Protein AF-A0A3P8BLX8-F1 (afdb_monomer_lite)

pLDDT: mean 75.45, std 18.05, range [30.5, 97.5]

Sequence (260 aa):
MMAYSILNTSGHPLKQLLKLSSNTNLSGNTRKLETQHSKRDCRHNFYSIRLVKYWNSLPAELVQATSQESFKRQLDFEDDTGIQLLRCSVIEGDLFVVFTRIPRDASLPLLREITGSLLVYDVEGPDDLSNLLPNLTLIRGQTLVFGYAVVIKSTSLKNIGLFSLRVIQQGGIRIDNNPQLCYVRTIDWNVILQDQSAGVSSVKIVKNGLMCPNTCSSDCSVASQSTGRLSAVGIWSPSLRDISPTDGHCWSVNKCQSSK

Radius of gyration: 22.24 Å; chains: 1; bounding box: 52×44×71 Å

InterPro domains:
  IPR000494 Receptor L-domain [PF01030] (88-192)
  IPR036941 Receptor L-domain superfamily [G3DSA:3.80.20.20] (76-258)

Secondary structure (DSSP, 8-state):
-HHHHHHHSTT-TTGGGSPBPS---SSS-S-PBP----SS-TTTSHHHHHHHHHHHHS-HHHHT-SSHHHHHHHHHHH-THHHHHHH-SEESS-EEEEEEEPPTT---TT--EESS-EEEEEEES-SBGGGT-TT--EE--SS-BTTEEEEEEEE--SB---TT--EE-SSEEEEEEETT--STTTS-STTTB---STT----EEEEE-SS------GGGG-S---------------------TTS--EEETTEEPPP-

Organism: NCBI:txid48269

Structure (mmCIF, N/CA/C/O backbone):
data_AF-A0A3P8BLX8-F1
#
_entry.id   AF-A0A3P8BLX8-F1
#
loop_
_atom_site.group_PDB
_atom_site.id
_atom_site.type_symbol
_atom_site.label_atom_id
_atom_site.label_alt_id
_atom_site.label_comp_id
_atom_site.label_asym_id
_atom_site.label_entity_id
_atom_site.label_seq_id
_atom_site.pdbx_PDB_ins_code
_atom_site.Cartn_x
_atom_site.Cartn_y
_atom_site.Cartn_z
_atom_site.occupancy
_atom_site.B_iso_or_equiv
_atom_site.auth_seq_id
_atom_site.auth_comp_id
_atom_site.auth_asym_id
_atom_site.auth_atom_id
_atom_site.pdbx_PDB_model_num
ATOM 1 N N . MET A 1 1 ? -5.411 6.627 17.444 1.00 60.69 1 MET A N 1
ATOM 2 C CA . MET A 1 1 ? -4.387 7.680 17.226 1.00 60.69 1 MET A CA 1
ATOM 3 C C . MET A 1 1 ? -4.951 9.004 16.708 1.00 60.69 1 MET A C 1
ATOM 5 O O . MET A 1 1 ? -4.818 9.998 17.409 1.00 60.69 1 MET A O 1
ATOM 9 N N . MET A 1 2 ? -5.610 9.046 15.540 1.00 68.75 2 MET A N 1
ATOM 10 C CA . MET A 1 2 ? -6.078 10.305 14.920 1.00 68.75 2 MET A CA 1
ATOM 11 C C . MET A 1 2 ? -6.990 11.154 15.831 1.00 68.75 2 MET A C 1
ATOM 13 O O . MET A 1 2 ? -6.748 12.344 16.000 1.00 68.75 2 MET A O 1
ATOM 17 N N . ALA A 1 3 ? -7.990 10.548 16.480 1.00 70.44 3 ALA A N 1
ATOM 18 C CA . ALA A 1 3 ? -8.899 11.274 17.373 1.00 70.44 3 ALA A CA 1
ATOM 19 C C . ALA A 1 3 ? -8.195 11.880 18.603 1.00 70.44 3 ALA A C 1
ATOM 21 O O . ALA A 1 3 ? -8.482 13.016 18.970 1.00 70.44 3 ALA A O 1
ATOM 22 N N . TYR A 1 4 ? -7.228 11.168 19.194 1.00 73.38 4 TYR A N 1
ATOM 23 C CA . TYR A 1 4 ? -6.456 11.661 20.340 1.00 73.38 4 TYR A CA 1
ATOM 24 C C . TYR A 1 4 ? -5.653 12.916 19.975 1.00 73.38 4 TYR A C 1
ATOM 26 O O . TYR A 1 4 ? -5.722 13.917 20.684 1.00 73.38 4 TYR A O 1
ATOM 34 N N . SER A 1 5 ? -4.942 12.884 18.842 1.00 73.50 5 SER A N 1
ATOM 35 C CA . SER A 1 5 ? -4.159 14.028 18.354 1.00 73.50 5 SER A CA 1
ATOM 36 C C . SER A 1 5 ? -5.054 15.243 18.075 1.00 73.50 5 SER A C 1
ATOM 38 O O . SER A 1 5 ? -4.809 16.329 18.595 1.00 73.50 5 SER A O 1
ATOM 40 N N . ILE A 1 6 ? -6.177 15.045 17.373 1.00 74.06 6 ILE A N 1
ATOM 41 C CA . ILE A 1 6 ? -7.140 16.117 17.075 1.00 74.06 6 ILE A CA 1
ATOM 42 C C . ILE A 1 6 ? -7.695 16.770 18.354 1.00 74.06 6 ILE A C 1
ATOM 44 O O . ILE A 1 6 ? -7.866 17.990 18.411 1.00 74.06 6 ILE A O 1
ATOM 48 N N . LEU A 1 7 ? -8.006 15.970 19.378 1.00 77.69 7 LEU A N 1
ATOM 49 C CA . LEU A 1 7 ? -8.618 16.462 20.613 1.00 77.69 7 LEU A CA 1
ATOM 50 C C . LEU A 1 7 ? -7.618 17.162 21.542 1.00 77.69 7 LEU A C 1
ATOM 52 O O . LEU A 1 7 ? -7.999 18.124 22.218 1.00 77.69 7 LEU A O 1
ATOM 56 N N . ASN A 1 8 ? -6.370 16.692 21.581 1.00 75.19 8 ASN A N 1
ATOM 57 C CA . ASN A 1 8 ? -5.364 17.135 22.549 1.00 75.19 8 ASN A CA 1
ATOM 58 C C . ASN A 1 8 ? -4.396 18.198 22.015 1.00 75.19 8 ASN A C 1
ATOM 60 O O . ASN A 1 8 ? -3.758 18.877 22.813 1.00 75.19 8 ASN A O 1
ATOM 64 N N . THR A 1 9 ? -4.331 18.421 20.702 1.00 75.75 9 THR A N 1
ATOM 65 C CA . THR A 1 9 ? -3.582 19.544 20.125 1.00 75.75 9 THR A CA 1
ATOM 66 C C . THR A 1 9 ? -4.442 20.818 20.110 1.00 75.75 9 THR A C 1
ATOM 68 O O . THR A 1 9 ? -5.574 20.840 19.609 1.00 75.75 9 THR A O 1
ATOM 71 N N . SER A 1 10 ? -3.932 21.911 20.684 1.00 73.38 10 SER A N 1
ATOM 72 C CA . SER A 1 10 ? -4.567 23.233 20.612 1.00 73.38 10 SER A CA 1
ATOM 73 C C . SER A 1 10 ? -4.530 23.761 19.172 1.00 73.38 10 SER A C 1
ATOM 75 O O . SER A 1 10 ? -3.515 23.671 18.492 1.00 73.38 10 SER A O 1
ATOM 77 N N . GLY A 1 11 ? -5.660 24.273 18.670 1.00 70.44 11 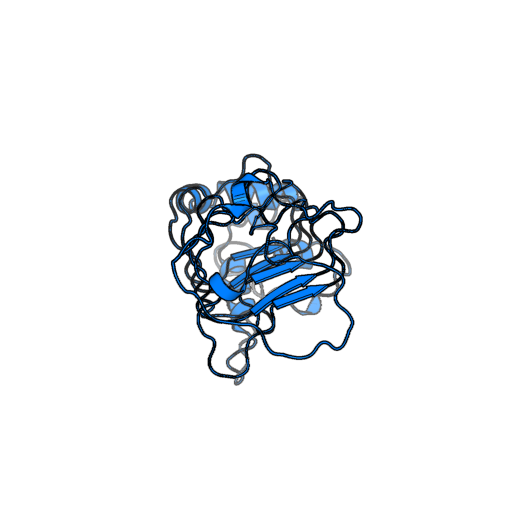GLY A N 1
ATOM 78 C CA . GLY A 1 11 ? -5.744 24.817 17.305 1.00 70.44 11 GLY A CA 1
ATOM 79 C C . GLY A 1 11 ? -5.704 23.786 16.168 1.00 70.44 11 GLY A C 1
ATOM 80 O O . GLY A 1 11 ? -5.522 24.172 15.018 1.00 70.44 11 GLY A O 1
ATOM 81 N N . HIS A 1 12 ? -5.882 22.489 16.450 1.00 73.19 12 HIS A N 1
ATOM 82 C CA . HIS A 1 12 ? -5.858 21.459 15.409 1.00 73.19 12 HIS A CA 1
ATOM 83 C C . HIS A 1 12 ? -6.938 21.721 14.329 1.00 73.19 12 HIS A C 1
ATOM 85 O O . HIS A 1 12 ? -8.116 21.863 14.676 1.00 73.19 12 HIS A O 1
ATOM 91 N N . PRO A 1 13 ? -6.601 21.721 13.022 1.00 66.50 13 PRO A N 1
ATOM 92 C CA . PRO A 1 13 ? -7.506 22.156 11.943 1.00 66.50 13 PRO A CA 1
ATOM 93 C C . PRO A 1 13 ? -8.780 21.307 11.820 1.00 66.50 13 PRO A C 1
ATOM 95 O O . PRO A 1 13 ? -9.818 21.774 11.361 1.00 66.50 13 PRO A O 1
ATOM 98 N N . LEU A 1 14 ? -8.717 20.051 12.265 1.00 63.22 14 LEU A N 1
ATOM 99 C CA . LEU A 1 14 ? -9.843 19.111 12.249 1.00 63.22 14 LEU A CA 1
ATOM 100 C C . LEU A 1 14 ? -10.618 19.044 13.575 1.00 63.22 14 LEU A C 1
ATOM 102 O O . LEU A 1 14 ? -11.525 18.225 13.700 1.00 63.22 14 LEU A O 1
ATOM 106 N N . LYS A 1 15 ? -10.296 19.882 14.572 1.00 70.12 15 LYS A N 1
ATOM 107 C CA . LYS A 1 15 ? -10.929 19.827 15.903 1.00 70.12 15 LYS A CA 1
ATOM 108 C C . LYS A 1 15 ? -12.438 20.050 15.848 1.00 70.12 15 LYS A C 1
ATOM 110 O O . LYS A 1 15 ? -13.178 19.395 16.568 1.00 70.12 15 LYS A O 1
ATOM 115 N N . GLN A 1 16 ? -12.895 20.892 14.923 1.00 68.44 16 GLN A N 1
ATOM 116 C CA . GLN A 1 16 ? -14.318 21.136 14.674 1.00 68.44 16 GLN A CA 1
ATOM 117 C C . GLN A 1 16 ? -15.104 19.893 14.217 1.00 68.44 16 GLN A C 1
ATOM 119 O O . GLN A 1 16 ? -16.324 19.869 14.340 1.00 68.44 16 GLN A O 1
ATOM 124 N N . LEU A 1 17 ? -14.424 18.861 13.701 1.00 62.97 17 LEU A N 1
ATOM 125 C CA . LEU A 1 17 ? -15.061 17.618 13.251 1.00 62.97 17 LEU A CA 1
ATOM 126 C C . LEU A 1 17 ? -15.317 16.634 14.399 1.00 62.97 17 LEU A C 1
ATOM 128 O O . LEU A 1 17 ? -16.118 15.715 14.244 1.00 62.97 17 LEU A O 1
ATOM 132 N N . LEU A 1 18 ? -14.649 16.811 15.543 1.00 72.50 18 LEU A N 1
ATOM 133 C CA . LEU A 1 18 ? -14.796 15.966 16.724 1.00 72.50 18 LEU A CA 1
ATOM 134 C C . LEU A 1 18 ? -15.374 16.796 17.867 1.00 72.50 18 LEU A C 1
ATOM 136 O O . LEU A 1 18 ? -14.659 17.504 18.574 1.00 72.50 18 LEU A O 1
ATOM 140 N N . LYS A 1 19 ? -16.690 16.696 18.058 1.00 76.81 19 LYS A N 1
ATOM 141 C CA . LYS A 1 19 ? -17.382 17.372 19.154 1.00 76.81 19 LYS A CA 1
ATOM 142 C C . LYS A 1 19 ? -17.453 16.452 20.368 1.00 76.81 19 LYS A C 1
ATOM 144 O O . LYS A 1 19 ? -17.930 15.325 20.258 1.00 76.81 19 LYS A O 1
ATOM 149 N N . LEU A 1 20 ? -16.964 16.921 21.514 1.00 78.81 20 LEU A N 1
ATOM 150 C CA . LEU A 1 20 ? -17.131 16.212 22.783 1.00 78.81 20 LEU A CA 1
ATOM 151 C C . LEU A 1 20 ? -18.593 16.313 23.231 1.00 78.81 20 LEU A C 1
ATOM 153 O O . LEU A 1 20 ? -19.194 17.383 23.165 1.00 78.81 20 LEU A O 1
ATOM 157 N N . SER A 1 21 ? -19.143 15.189 23.675 1.00 76.50 21 SER A N 1
ATOM 158 C CA . SER A 1 21 ? -20.477 15.095 24.259 1.00 76.50 21 SER A CA 1
ATOM 159 C C . SER A 1 21 ? -20.514 15.835 25.587 1.00 76.50 21 SER A C 1
ATOM 161 O O . SER A 1 21 ? -19.639 15.651 26.433 1.00 76.50 21 SER A O 1
ATOM 163 N N . SER A 1 22 ? -21.562 16.632 25.790 1.00 74.00 22 SER A N 1
ATOM 164 C CA . SER A 1 22 ? -21.875 17.237 27.088 1.00 74.00 22 SER A CA 1
ATOM 165 C C . SER A 1 22 ? -22.396 16.217 28.104 1.00 74.00 22 SER A C 1
ATOM 167 O O . SER A 1 22 ? -22.359 16.475 29.303 1.00 74.00 22 SER A O 1
ATOM 169 N N . ASN A 1 23 ? -22.865 15.053 27.641 1.00 68.31 23 ASN A N 1
ATOM 170 C CA . ASN A 1 23 ? -23.288 13.952 28.496 1.00 68.31 23 ASN A CA 1
ATOM 171 C C . ASN A 1 23 ? -22.125 12.975 28.718 1.00 68.31 23 ASN A C 1
ATOM 173 O O . ASN A 1 23 ? -21.722 12.261 27.794 1.00 68.31 23 ASN A O 1
ATOM 177 N N . THR A 1 24 ? -21.610 12.953 29.947 1.00 66.06 24 THR A N 1
ATOM 178 C CA . THR A 1 24 ? -20.532 12.073 30.421 1.00 66.06 24 THR A CA 1
ATOM 179 C C . THR A 1 24 ? -21.036 10.951 31.340 1.00 66.06 24 THR A C 1
ATOM 181 O O . THR A 1 24 ? -20.237 10.137 31.788 1.00 66.06 24 THR A O 1
ATOM 184 N N . ASN A 1 25 ? -22.352 10.859 31.584 1.00 62.34 25 ASN A N 1
ATOM 185 C CA . ASN A 1 25 ? -22.978 9.937 32.549 1.00 62.34 25 ASN A CA 1
ATOM 186 C C . ASN A 1 25 ? -23.186 8.505 32.012 1.00 62.34 25 ASN A C 1
ATOM 188 O O . ASN A 1 25 ? -24.055 7.777 32.486 1.00 62.34 25 ASN A O 1
ATOM 192 N N . LEU A 1 26 ? -22.419 8.091 31.003 1.00 58.12 26 LEU A N 1
ATOM 193 C CA . LEU A 1 26 ? -22.465 6.739 30.441 1.00 58.12 26 LEU A CA 1
ATOM 194 C C . LEU A 1 26 ? -21.226 5.961 30.891 1.00 58.12 26 LEU A C 1
ATOM 196 O O . LEU A 1 26 ? -20.132 6.519 30.940 1.00 58.12 26 LEU A O 1
ATOM 200 N N . SER A 1 27 ? -21.386 4.668 31.176 1.00 63.44 27 SER A N 1
ATOM 201 C CA . SER A 1 27 ? -20.288 3.781 31.580 1.00 63.44 27 SER A CA 1
ATOM 202 C C . SER A 1 27 ? -19.105 3.816 30.591 1.00 63.44 27 SER A C 1
ATOM 204 O O . SER A 1 27 ? -19.292 3.846 29.369 1.00 63.44 27 SER A O 1
ATOM 206 N N . GLY A 1 28 ? -17.874 3.794 31.113 1.00 66.25 28 GLY A N 1
ATOM 207 C CA . GLY A 1 28 ? -16.620 3.843 30.342 1.00 66.25 28 GLY A CA 1
ATOM 208 C C . GLY A 1 28 ? -15.917 5.207 30.411 1.00 66.25 28 GLY A C 1
ATOM 209 O O . GLY A 1 28 ? -16.064 5.932 31.389 1.00 66.25 28 GLY A O 1
ATOM 210 N N . ASN A 1 29 ? -15.136 5.575 29.383 1.00 72.44 29 ASN A N 1
ATOM 211 C CA . ASN A 1 29 ? -14.353 6.823 29.409 1.00 72.44 29 ASN A CA 1
ATOM 212 C C . ASN A 1 29 ? -15.199 8.113 29.481 1.00 72.44 29 ASN A C 1
ATOM 214 O O . ASN A 1 29 ? -16.280 8.194 28.901 1.00 72.44 29 ASN A O 1
ATOM 218 N N . THR A 1 30 ? -14.662 9.147 30.137 1.00 75.25 30 THR A N 1
ATOM 219 C CA . THR A 1 30 ? -15.344 10.427 30.416 1.00 75.25 30 THR A CA 1
ATOM 220 C C . THR A 1 30 ? -15.280 11.448 29.275 1.00 75.25 30 THR A C 1
ATOM 222 O O . THR A 1 30 ? -15.959 12.470 29.330 1.00 75.25 30 THR A O 1
ATOM 225 N N . ARG A 1 31 ? -14.494 11.200 28.218 1.00 79.06 31 ARG A N 1
ATOM 226 C CA . ARG A 1 31 ? -14.327 12.117 27.072 1.00 79.06 31 ARG A CA 1
ATOM 227 C C . ARG A 1 31 ? -15.064 11.599 25.844 1.00 79.06 31 ARG A C 1
ATOM 229 O O . ARG A 1 31 ? -14.458 11.374 24.800 1.00 79.06 31 ARG A O 1
ATOM 236 N N . LYS A 1 32 ? -16.374 11.403 25.968 1.00 81.88 32 LYS A N 1
ATOM 237 C CA . LYS A 1 32 ? -17.197 10.864 24.881 1.00 81.88 32 LYS A CA 1
ATOM 238 C C . LYS A 1 32 ? -17.283 11.841 23.708 1.00 81.88 32 LYS A C 1
ATOM 240 O O . LYS A 1 32 ? -17.387 13.048 23.907 1.00 81.88 32 LYS A O 1
ATOM 245 N N . LEU A 1 33 ? -17.289 11.321 22.486 1.00 80.69 33 LEU A N 1
ATOM 246 C CA . LEU A 1 33 ? -17.583 12.079 21.271 1.00 80.69 33 LEU A CA 1
ATOM 247 C C . LEU A 1 33 ? -19.081 12.007 20.944 1.00 80.69 33 LEU A C 1
ATOM 249 O O . LEU A 1 33 ? -19.696 10.947 21.083 1.00 80.69 33 LEU A O 1
ATOM 253 N N . GLU A 1 34 ? -19.661 13.124 20.498 1.00 74.75 34 GLU A N 1
ATOM 254 C CA . GLU A 1 34 ? -21.041 13.182 20.014 1.00 74.75 34 GLU A CA 1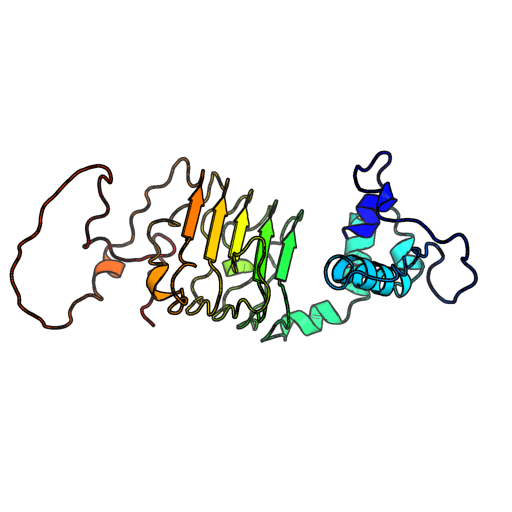
ATOM 255 C C . GLU A 1 34 ? -21.190 12.364 18.728 1.00 74.75 34 GLU A C 1
ATOM 257 O O . GLU A 1 34 ? -20.479 12.564 17.740 1.00 74.75 34 GLU A O 1
ATOM 262 N N . THR A 1 35 ? -22.176 11.470 18.703 1.00 64.75 35 THR A N 1
ATOM 263 C CA . THR A 1 35 ? -22.606 10.826 17.465 1.00 64.75 35 THR A CA 1
ATOM 264 C C . THR A 1 35 ? -23.512 11.785 16.702 1.00 64.75 35 THR A C 1
ATOM 266 O O . THR A 1 35 ? -24.684 11.938 17.046 1.00 64.75 35 THR A O 1
ATOM 269 N N . GLN A 1 36 ? -23.008 12.417 15.642 1.00 58.34 36 GLN A N 1
ATOM 270 C CA . GLN A 1 36 ? -23.873 13.179 14.743 1.00 58.34 36 GLN A CA 1
ATOM 271 C C . GLN A 1 36 ? -24.747 12.212 13.935 1.00 58.34 36 GLN A C 1
ATOM 273 O O . GLN A 1 36 ? -24.301 11.580 12.977 1.00 58.34 36 GLN A O 1
ATOM 278 N N . HIS A 1 37 ? -26.005 12.048 14.338 1.00 53.94 37 HIS A N 1
ATOM 279 C CA . HIS A 1 37 ? -27.000 11.345 13.534 1.00 53.94 37 HIS A CA 1
ATOM 280 C C . HIS A 1 37 ? -27.503 12.290 12.444 1.00 53.94 37 HIS A C 1
ATOM 282 O O . HIS A 1 37 ? -28.478 13.012 12.635 1.00 53.94 37 HIS A O 1
ATOM 288 N N . SER A 1 38 ? -26.830 12.307 11.292 1.00 41.66 38 SER A N 1
ATOM 289 C CA . SER A 1 38 ? -27.388 12.991 10.126 1.00 41.66 38 SER A CA 1
ATOM 290 C C . SER A 1 38 ? -28.553 12.175 9.562 1.00 41.66 38 SER A C 1
ATOM 292 O O . SER A 1 38 ? -28.383 11.037 9.112 1.00 41.66 38 SER A O 1
ATOM 294 N N . LYS A 1 39 ? -29.753 12.766 9.579 1.00 50.69 39 LYS A N 1
ATOM 295 C CA . LYS A 1 39 ? -30.882 12.315 8.764 1.00 50.69 39 LYS A CA 1
ATOM 296 C C . LYS A 1 39 ? -30.554 12.654 7.305 1.00 50.69 39 LYS A C 1
ATOM 298 O O . LYS A 1 39 ? -30.703 13.801 6.908 1.00 50.69 39 LYS A O 1
ATOM 303 N N . ARG A 1 40 ? -30.190 11.620 6.533 1.00 52.03 40 ARG A N 1
ATOM 304 C CA . ARG A 1 40 ? -29.892 11.620 5.083 1.00 52.03 40 ARG A CA 1
ATOM 305 C C . ARG A 1 40 ? -28.512 12.184 4.706 1.00 52.03 40 ARG A C 1
ATOM 307 O O . ARG A 1 40 ? -28.401 13.348 4.366 1.00 52.03 40 ARG A O 1
ATOM 314 N N . ASP A 1 41 ? -27.489 11.326 4.712 1.00 41.81 41 ASP A N 1
ATOM 315 C CA . ASP A 1 41 ? -26.693 11.023 3.505 1.00 41.81 41 ASP A CA 1
ATOM 316 C C . ASP A 1 41 ? -25.768 9.815 3.772 1.00 41.81 41 ASP A C 1
ATOM 318 O O . ASP A 1 41 ? -24.846 9.845 4.598 1.00 41.81 41 ASP A O 1
ATOM 322 N N . CYS A 1 42 ? -26.068 8.700 3.110 1.00 48.62 42 CYS A N 1
ATOM 323 C CA . CYS A 1 42 ? -25.373 7.429 3.248 1.00 48.62 42 CYS A CA 1
ATOM 324 C C . CYS A 1 42 ? -24.161 7.415 2.315 1.00 48.62 42 CYS A C 1
ATOM 326 O O . CYS A 1 42 ? -24.288 6.953 1.188 1.00 48.62 42 CYS A O 1
ATOM 328 N N . ARG A 1 43 ? -23.003 7.902 2.788 1.00 48.78 43 ARG A N 1
ATOM 329 C CA . ARG A 1 43 ? -21.643 7.455 2.380 1.00 48.78 43 ARG A CA 1
ATOM 330 C C . ARG A 1 43 ? -20.518 8.238 3.062 1.00 48.78 43 ARG A C 1
ATOM 332 O O . ARG A 1 43 ? -19.430 7.695 3.216 1.00 48.78 43 ARG A O 1
ATOM 339 N N . HIS A 1 44 ? -20.763 9.460 3.542 1.00 44.84 44 HIS A N 1
ATOM 340 C CA . HIS A 1 44 ? -19.683 10.295 4.091 1.00 44.84 44 HIS A CA 1
ATOM 341 C C . HIS A 1 44 ? -19.394 10.081 5.592 1.00 44.84 44 HIS A C 1
ATOM 343 O O . HIS A 1 44 ? -18.302 10.387 6.059 1.00 44.84 44 HIS A O 1
ATOM 349 N N . ASN A 1 45 ? -20.329 9.484 6.342 1.00 49.25 45 ASN A N 1
ATOM 350 C CA . ASN A 1 45 ? -20.248 9.378 7.809 1.00 49.25 45 ASN A CA 1
ATOM 351 C C . ASN A 1 45 ? -19.872 7.992 8.348 1.00 49.25 45 ASN A C 1
ATOM 353 O O . ASN A 1 45 ? -19.904 7.761 9.556 1.00 49.25 45 ASN A O 1
ATOM 357 N N . PHE A 1 46 ? -19.516 7.042 7.481 1.00 53.34 46 PHE A N 1
ATOM 358 C CA . PHE A 1 46 ? -19.182 5.699 7.955 1.00 53.34 46 PHE A CA 1
ATOM 359 C C . PHE A 1 46 ? -17.896 5.699 8.795 1.00 53.34 46 PHE A C 1
ATOM 361 O O . PHE A 1 46 ? -17.836 5.059 9.844 1.00 53.34 46 PHE A O 1
ATOM 368 N N . TYR A 1 47 ? -16.910 6.505 8.390 1.00 50.34 47 TYR A N 1
ATOM 369 C CA . TYR A 1 47 ? -15.661 6.684 9.127 1.00 50.34 47 TYR A CA 1
ATOM 370 C C . TYR A 1 47 ? -15.860 7.437 10.444 1.00 50.34 47 TYR A C 1
ATOM 372 O O . TYR A 1 47 ? -15.383 6.975 11.476 1.00 50.34 47 TYR A O 1
ATOM 380 N N . SER A 1 48 ? -16.607 8.546 10.449 1.00 58.66 48 SER A N 1
ATOM 381 C CA . SER A 1 48 ? -16.851 9.328 11.668 1.00 58.66 48 SER A CA 1
ATOM 382 C C . SER A 1 48 ? -17.638 8.531 12.710 1.00 58.66 48 SER A C 1
ATOM 384 O O . SER A 1 48 ? -17.253 8.513 13.874 1.00 58.66 48 SER A O 1
ATOM 386 N N . ILE A 1 49 ? -18.669 7.778 12.312 1.00 61.47 49 ILE A N 1
ATOM 387 C CA . ILE A 1 49 ? -19.446 6.945 13.244 1.00 61.47 49 ILE A CA 1
ATOM 388 C C . ILE A 1 49 ? -18.610 5.783 13.796 1.00 61.47 49 ILE A C 1
ATOM 390 O O . ILE A 1 49 ? -18.688 5.507 14.992 1.00 61.47 49 ILE A O 1
ATOM 394 N N . ARG A 1 50 ? -17.805 5.103 12.965 1.00 64.44 50 ARG A N 1
ATOM 395 C CA . ARG A 1 50 ? -16.903 4.034 13.434 1.00 64.44 50 ARG A CA 1
ATOM 396 C C . ARG A 1 50 ? -15.862 4.569 14.416 1.00 64.44 50 ARG A C 1
ATOM 398 O O . ARG A 1 50 ? -15.685 3.980 15.477 1.00 64.44 50 ARG A O 1
ATOM 405 N N . LEU A 1 51 ? -15.246 5.710 14.101 1.00 69.56 51 LEU A N 1
ATOM 406 C CA . LEU A 1 51 ? -14.288 6.381 14.981 1.00 69.56 51 LEU A CA 1
ATOM 407 C C . LEU A 1 51 ? -14.923 6.786 16.314 1.00 69.56 51 LEU A C 1
ATOM 409 O O . LEU A 1 51 ? -14.328 6.544 17.358 1.00 69.56 51 LEU A O 1
ATOM 413 N N . VAL A 1 52 ? -16.133 7.355 16.294 1.00 71.25 52 VAL A N 1
ATOM 414 C CA . VAL A 1 52 ? -16.855 7.755 17.512 1.00 71.25 52 VAL A CA 1
ATOM 415 C C . VAL A 1 52 ? -17.226 6.540 18.360 1.00 71.25 52 VAL A C 1
ATOM 417 O O . VAL A 1 52 ? -17.016 6.562 19.569 1.00 71.25 52 VAL A O 1
ATOM 420 N N . LYS A 1 53 ? -17.739 5.465 17.747 1.00 70.69 53 LYS A N 1
ATOM 421 C CA . LYS A 1 53 ? -18.071 4.225 18.464 1.00 70.69 53 LYS A CA 1
ATOM 422 C C . LYS A 1 53 ? -16.838 3.609 19.122 1.00 70.69 53 LYS A C 1
ATOM 424 O O . LYS A 1 53 ? -16.897 3.311 20.309 1.00 70.69 53 LYS A O 1
ATOM 429 N N . TYR A 1 54 ? -15.740 3.486 18.376 1.00 74.44 54 TYR A N 1
ATOM 430 C CA . TYR A 1 54 ? -14.482 2.942 18.884 1.00 74.44 54 TYR A CA 1
ATOM 431 C C . TYR A 1 54 ? -13.895 3.814 20.000 1.00 74.44 54 TYR A C 1
ATOM 433 O O . TYR A 1 54 ? -13.568 3.325 21.071 1.00 74.44 54 TYR A O 1
ATOM 441 N N . TRP A 1 55 ? -13.829 5.134 19.804 1.00 78.19 55 TRP A N 1
ATOM 442 C CA . TRP A 1 55 ? -13.353 6.065 20.831 1.00 78.19 55 TRP A CA 1
ATOM 443 C C . TRP A 1 55 ? -14.179 5.980 22.120 1.00 78.19 55 TRP A C 1
ATOM 445 O O . TRP A 1 55 ? -13.640 5.945 23.226 1.00 78.19 55 TRP A O 1
ATOM 455 N N . ASN A 1 56 ? -15.502 5.909 21.987 1.00 79.56 56 ASN A N 1
ATOM 456 C CA . ASN A 1 56 ? -16.401 5.824 23.130 1.00 79.56 56 ASN A CA 1
ATOM 457 C C . ASN A 1 56 ? -16.328 4.467 23.854 1.00 79.56 56 ASN A C 1
ATOM 459 O O . ASN A 1 56 ? -16.755 4.418 25.009 1.00 79.56 56 ASN A O 1
ATOM 463 N N . SER A 1 57 ? -15.800 3.405 23.232 1.00 75.94 57 SER A N 1
ATOM 464 C CA . SER A 1 57 ? -15.595 2.097 23.874 1.00 75.94 57 SER A CA 1
ATOM 465 C C . SER A 1 57 ? -14.242 1.944 24.571 1.00 75.94 57 SER A C 1
ATOM 467 O O . SER A 1 57 ? -14.080 0.991 25.324 1.00 75.94 57 SER A O 1
ATOM 469 N N . LEU A 1 58 ? -13.286 2.857 24.360 1.00 78.50 58 LEU A N 1
ATOM 470 C CA . LEU A 1 58 ? -11.967 2.778 24.998 1.00 78.50 58 LEU A CA 1
ATOM 471 C C . LEU A 1 58 ? -12.049 2.958 26.530 1.00 78.50 58 LEU A C 1
ATOM 473 O O . LEU A 1 58 ? -12.879 3.757 26.996 1.00 78.50 58 LEU A O 1
ATOM 477 N N . PRO A 1 59 ? -11.181 2.286 27.307 1.00 78.12 59 PRO A N 1
ATOM 478 C CA . PRO A 1 59 ? -11.042 2.499 28.748 1.00 78.12 59 PRO A CA 1
ATOM 479 C C . PRO A 1 59 ? -10.641 3.930 29.119 1.00 78.12 59 PRO A C 1
ATOM 481 O O . PRO A 1 59 ? -10.109 4.699 28.309 1.00 78.12 59 PRO A O 1
ATOM 484 N N . ALA A 1 60 ? -10.968 4.331 30.347 1.00 77.19 60 ALA A N 1
ATOM 485 C CA . ALA A 1 60 ? -10.779 5.708 30.801 1.00 77.19 60 ALA A CA 1
ATOM 486 C C . ALA A 1 60 ? -9.292 6.052 30.949 1.00 77.19 60 ALA A C 1
ATOM 488 O O . ALA A 1 60 ? -8.880 7.157 30.595 1.00 77.19 60 ALA A O 1
ATOM 489 N N . GLU A 1 61 ? -8.508 5.085 31.413 1.00 72.69 61 GLU A N 1
ATOM 490 C CA . GLU A 1 61 ? -7.069 5.145 31.647 1.00 72.69 61 GLU A CA 1
ATOM 491 C C . GLU A 1 61 ? -6.331 5.482 30.349 1.00 72.69 61 GLU A C 1
ATOM 493 O O . GLU A 1 61 ? -5.514 6.402 30.304 1.00 72.69 61 GLU A O 1
ATOM 498 N N . LEU A 1 62 ? -6.716 4.805 29.268 1.00 74.56 62 LEU A N 1
ATOM 499 C CA . LEU A 1 62 ? -6.157 4.988 27.941 1.00 74.56 62 LEU A CA 1
ATOM 500 C C . LEU A 1 62 ? -6.525 6.359 27.363 1.00 74.56 62 LEU A C 1
ATOM 502 O O . LEU A 1 62 ? -5.667 7.089 26.875 1.00 74.56 62 LEU A O 1
ATOM 506 N N . VAL A 1 63 ? -7.793 6.771 27.454 1.00 79.88 63 VAL A N 1
ATOM 507 C CA . VAL A 1 63 ? -8.261 8.071 26.927 1.00 79.88 63 VAL A CA 1
ATOM 508 C C . VAL A 1 63 ? -7.651 9.270 27.670 1.00 79.88 63 VAL A C 1
ATOM 510 O O . VAL A 1 63 ? -7.539 10.364 27.101 1.00 79.88 63 VAL A O 1
ATOM 513 N N . GLN A 1 64 ? -7.232 9.072 28.919 1.00 80.31 64 GLN A N 1
ATOM 514 C CA . GLN A 1 64 ? -6.580 10.076 29.763 1.00 80.31 64 GLN A CA 1
ATOM 515 C C . GLN A 1 64 ? -5.049 10.053 29.688 1.00 80.31 64 GLN A C 1
ATOM 517 O O . GLN A 1 64 ? -4.401 10.796 30.426 1.00 80.31 64 GLN A O 1
ATOM 522 N N . ALA A 1 65 ? -4.458 9.256 28.794 1.00 81.19 65 ALA A N 1
ATOM 523 C CA . ALA A 1 65 ? -3.015 9.213 28.621 1.00 81.19 65 ALA A CA 1
ATOM 524 C C . ALA A 1 65 ? -2.409 10.621 28.476 1.00 81.19 65 ALA A C 1
ATOM 526 O O . ALA A 1 65 ? -2.929 11.479 27.756 1.00 81.19 65 ALA A O 1
ATOM 527 N N . THR A 1 66 ? -1.287 10.848 29.157 1.00 81.06 66 THR A N 1
ATOM 528 C CA . THR A 1 66 ? -0.636 12.161 29.299 1.00 81.06 66 THR A CA 1
ATOM 529 C C . THR A 1 66 ? 0.171 12.592 28.075 1.00 81.06 66 THR A C 1
ATOM 531 O O . THR A 1 66 ? 0.544 13.759 27.968 1.00 81.06 66 THR A O 1
ATOM 534 N N . SER A 1 67 ? 0.431 11.675 27.140 1.00 78.38 67 SER A N 1
ATOM 535 C CA . SER A 1 67 ? 1.072 11.969 25.858 1.00 78.38 67 SER A CA 1
ATOM 536 C C . SER A 1 67 ? 0.559 11.054 24.746 1.00 78.38 67 SER A C 1
ATOM 538 O O . SER A 1 67 ? 0.005 9.981 25.004 1.00 78.38 67 SER A O 1
ATOM 540 N N . GLN A 1 68 ? 0.788 11.457 23.494 1.00 71.25 68 GLN A N 1
ATOM 541 C CA . GLN A 1 68 ? 0.421 10.674 22.313 1.00 71.25 68 GLN A CA 1
ATOM 542 C C . GLN A 1 68 ? 1.146 9.321 22.269 1.00 71.25 68 GLN A C 1
ATOM 544 O O . GLN A 1 68 ? 0.566 8.317 21.862 1.00 71.25 68 GLN A O 1
ATOM 549 N N . GLU A 1 69 ? 2.395 9.274 22.719 1.00 68.38 69 GLU A N 1
ATOM 550 C CA . GLU A 1 69 ? 3.211 8.063 22.795 1.00 68.38 69 GLU A CA 1
ATOM 551 C C . GLU A 1 69 ? 2.716 7.128 23.901 1.00 68.38 69 GLU A C 1
ATOM 553 O O . GLU A 1 69 ? 2.696 5.914 23.707 1.00 68.38 69 GLU A O 1
ATOM 558 N N . SER A 1 70 ? 2.289 7.685 25.039 1.00 71.81 70 SER A N 1
ATOM 559 C CA . SER A 1 70 ? 1.701 6.920 26.144 1.00 71.81 70 SER A CA 1
ATOM 560 C C . SER A 1 70 ? 0.358 6.313 25.737 1.00 71.81 70 SER A C 1
ATOM 562 O O . SER A 1 70 ? 0.156 5.112 25.897 1.00 71.81 70 SER A O 1
ATOM 564 N N . PHE A 1 71 ? -0.502 7.113 25.090 1.00 74.69 71 PHE A N 1
ATOM 565 C CA . PHE A 1 71 ? -1.772 6.656 24.521 1.00 74.69 71 PHE A CA 1
ATOM 566 C C . PHE A 1 71 ? -1.554 5.513 23.533 1.00 74.69 71 PHE A C 1
ATOM 568 O O . PHE A 1 71 ? -2.255 4.509 23.583 1.00 74.69 71 PHE A O 1
ATOM 575 N N . LYS A 1 72 ? -0.566 5.661 22.638 1.00 67.44 72 LYS A N 1
ATOM 576 C CA . LYS A 1 72 ? -0.222 4.639 21.648 1.00 67.44 72 LYS A CA 1
ATOM 577 C C . LYS A 1 72 ? 0.179 3.333 22.327 1.00 67.44 72 LYS A C 1
ATOM 579 O O . LYS A 1 72 ? -0.422 2.312 22.042 1.00 67.44 72 LYS A O 1
ATOM 584 N N . ARG A 1 73 ? 1.130 3.382 23.266 1.00 65.38 73 ARG A N 1
ATOM 585 C CA . ARG A 1 73 ? 1.597 2.186 23.981 1.00 65.38 73 ARG A CA 1
ATOM 586 C C . ARG A 1 73 ? 0.470 1.495 24.740 1.00 65.38 73 ARG A C 1
ATOM 588 O O . ARG A 1 73 ? 0.374 0.284 24.676 1.00 65.38 73 ARG A O 1
ATOM 595 N N . GLN A 1 74 ? -0.365 2.246 25.455 1.00 65.31 74 GLN A N 1
ATOM 596 C CA . GLN A 1 74 ? -1.471 1.674 26.230 1.00 65.31 74 GLN A CA 1
ATOM 597 C C . GLN A 1 74 ? -2.551 1.068 25.334 1.00 65.31 74 GLN A C 1
ATOM 599 O O . GLN A 1 74 ? -3.058 0.000 25.654 1.00 65.31 74 GLN A O 1
ATOM 604 N N . LEU A 1 75 ? -2.841 1.699 24.192 1.00 67.56 75 LEU A N 1
ATOM 605 C CA . LEU A 1 75 ? -3.684 1.105 23.158 1.00 67.56 75 LEU A CA 1
ATOM 606 C C . LEU A 1 75 ? -3.081 -0.198 22.651 1.00 67.56 75 LEU A C 1
ATOM 608 O O . LEU A 1 75 ? -3.783 -1.190 22.628 1.00 67.56 75 LEU A O 1
ATOM 612 N N . ASP A 1 76 ? -1.784 -0.231 22.366 1.00 60.28 76 ASP A N 1
ATOM 613 C CA . ASP A 1 76 ? -1.106 -1.456 21.935 1.00 60.28 76 ASP A CA 1
ATOM 614 C C . ASP A 1 76 ? -1.088 -2.558 23.033 1.00 60.28 76 ASP A C 1
ATOM 616 O O . ASP A 1 76 ? -0.948 -3.732 22.703 1.00 60.28 76 ASP A O 1
ATOM 620 N N . PHE A 1 77 ? -1.231 -2.211 24.327 1.00 52.91 77 PHE A N 1
ATOM 621 C CA . PHE A 1 77 ? -1.266 -3.154 25.465 1.00 52.91 77 PHE A CA 1
ATOM 622 C C . PHE A 1 77 ? -2.669 -3.675 25.813 1.00 52.91 77 PHE A C 1
ATOM 624 O O . PHE A 1 77 ? -2.789 -4.811 26.269 1.00 52.91 77 PHE A O 1
ATOM 631 N N . GLU A 1 78 ? -3.714 -2.861 25.650 1.00 53.00 78 GLU A N 1
ATOM 632 C CA . GLU A 1 78 ? -5.108 -3.291 25.856 1.00 53.00 78 GLU A CA 1
ATOM 633 C C . GLU A 1 78 ? -5.694 -4.011 24.638 1.00 53.00 78 GLU A C 1
ATOM 635 O O . GLU A 1 78 ? -6.728 -4.673 24.747 1.00 53.00 78 GLU A O 1
ATOM 640 N N . ASP A 1 79 ? -5.041 -3.897 23.482 1.00 51.69 79 ASP A N 1
ATOM 641 C CA . ASP A 1 79 ? -5.503 -4.501 22.248 1.00 51.69 79 ASP A CA 1
ATOM 642 C C . ASP A 1 79 ? -4.902 -5.906 22.082 1.00 51.69 79 ASP A C 1
ATOM 644 O O . ASP A 1 79 ? -3.794 -6.109 21.582 1.00 51.69 79 ASP A O 1
ATOM 648 N N . ASP A 1 80 ? -5.699 -6.916 22.433 1.00 47.38 80 ASP A N 1
ATOM 649 C CA . ASP A 1 80 ? -5.507 -8.317 22.022 1.00 47.38 80 ASP A CA 1
ATOM 650 C C . ASP A 1 80 ? -5.379 -8.451 20.478 1.00 47.38 80 ASP A C 1
ATOM 652 O O . ASP A 1 80 ? -4.967 -9.482 19.939 1.00 47.38 80 ASP A O 1
ATOM 656 N N . THR A 1 81 ? -5.655 -7.373 19.730 1.00 47.81 81 THR A N 1
ATOM 657 C CA . THR A 1 81 ? -5.408 -7.268 18.289 1.00 47.81 81 THR A CA 1
ATOM 658 C C . THR A 1 81 ? -3.933 -7.321 17.909 1.00 47.81 81 THR A C 1
ATOM 660 O O . THR A 1 81 ? -3.647 -7.770 16.805 1.00 47.81 81 THR A O 1
ATOM 663 N N . GLY A 1 82 ? -2.983 -6.919 18.765 1.00 44.69 82 GLY A N 1
ATOM 664 C CA . GLY A 1 82 ? -1.557 -6.958 18.419 1.00 44.69 82 GLY A CA 1
ATOM 665 C C . GLY A 1 82 ? -1.075 -8.391 18.171 1.00 44.69 82 GLY A C 1
ATOM 666 O O . GLY A 1 82 ? -0.338 -8.665 17.222 1.00 44.69 82 GLY A O 1
ATOM 667 N N . ILE A 1 83 ? -1.579 -9.334 18.974 1.00 45.84 83 ILE A N 1
ATOM 668 C CA . ILE A 1 83 ? -1.334 -10.774 18.825 1.00 45.84 83 ILE A CA 1
ATOM 669 C C . ILE A 1 83 ? -2.223 -11.374 17.723 1.00 45.84 83 ILE A C 1
ATOM 671 O O . ILE A 1 83 ? -1.759 -12.237 16.971 1.00 45.84 83 ILE A O 1
ATOM 675 N N . GLN A 1 84 ? -3.473 -10.915 17.573 1.00 47.12 84 GLN A N 1
ATOM 676 C CA . GLN A 1 84 ? -4.357 -11.388 16.498 1.00 47.12 84 GLN A CA 1
ATOM 677 C C . GLN A 1 84 ? -3.850 -10.973 15.105 1.00 47.12 84 GLN A C 1
ATOM 679 O O . GLN A 1 84 ? -3.824 -11.811 14.209 1.00 47.12 84 GLN A O 1
ATOM 684 N N . LEU A 1 85 ? -3.345 -9.747 14.930 1.00 56.16 85 LEU A N 1
ATOM 685 C CA . LEU A 1 85 ? -2.773 -9.229 13.678 1.00 56.16 85 LEU A CA 1
ATOM 686 C C . LEU A 1 85 ? -1.521 -9.995 13.243 1.00 56.16 85 LEU A C 1
ATOM 688 O O . LEU A 1 85 ? -1.344 -10.239 12.050 1.00 56.16 85 LEU A O 1
ATOM 692 N N . LEU A 1 86 ? -0.696 -10.461 14.188 1.00 59.66 86 LEU A N 1
ATOM 693 C CA . LEU A 1 86 ? 0.428 -11.360 13.890 1.00 59.66 86 LEU A CA 1
ATOM 694 C C . LEU A 1 86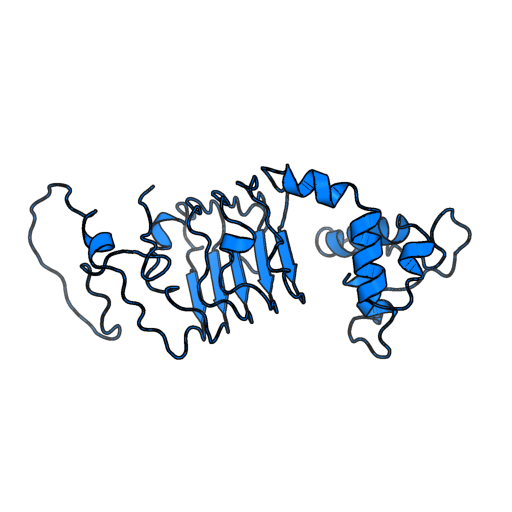 ? -0.036 -12.699 13.285 1.00 59.66 86 LEU A C 1
ATOM 696 O O . LEU A 1 86 ? 0.730 -13.340 12.562 1.00 59.66 86 LEU A O 1
ATOM 700 N N . ARG A 1 87 ? -1.285 -13.116 13.553 1.00 67.56 87 ARG A N 1
ATOM 701 C CA . ARG A 1 87 ? -1.913 -14.326 12.996 1.00 67.56 87 ARG A CA 1
ATOM 702 C C . ARG A 1 87 ? -2.898 -14.061 11.849 1.00 67.56 87 ARG A C 1
ATOM 704 O O . ARG A 1 87 ? -3.396 -15.016 11.254 1.00 67.56 87 ARG A O 1
ATOM 711 N N . CYS A 1 88 ? -3.170 -12.803 11.512 1.00 73.94 88 CYS A N 1
ATOM 712 C CA . CYS A 1 88 ? -4.098 -12.440 10.448 1.00 73.94 88 CYS A CA 1
ATOM 713 C C . CYS A 1 88 ? -3.493 -12.732 9.072 1.00 73.94 88 CYS A C 1
ATOM 715 O O . CYS A 1 88 ? -2.469 -12.165 8.695 1.00 73.94 88 CYS A O 1
ATOM 717 N N . SER A 1 89 ? -4.164 -13.582 8.293 1.00 88.94 89 SER A N 1
ATOM 718 C CA . SER A 1 89 ? -3.838 -13.804 6.880 1.00 88.94 89 SER A CA 1
ATOM 719 C C . SER A 1 89 ? -4.623 -12.905 5.926 1.00 88.94 89 SER A C 1
ATOM 721 O O . SER A 1 89 ? -4.172 -12.663 4.805 1.00 88.94 89 SER A O 1
ATOM 723 N N . VAL A 1 90 ? -5.766 -12.385 6.376 1.00 89.94 90 VAL A N 1
ATOM 724 C CA . VAL A 1 90 ? -6.666 -11.526 5.605 1.00 89.94 90 VAL A CA 1
ATOM 725 C C . VAL A 1 90 ? -7.056 -10.322 6.456 1.00 89.94 90 VAL A C 1
ATOM 727 O O . VAL A 1 90 ? -7.441 -10.482 7.613 1.00 89.94 90 VAL A O 1
ATOM 730 N N . ILE A 1 91 ? -6.978 -9.127 5.875 1.00 84.44 91 ILE A N 1
ATOM 731 C CA . ILE A 1 91 ? -7.607 -7.919 6.414 1.00 84.44 91 ILE A CA 1
ATOM 732 C C . ILE A 1 91 ? -8.887 -7.659 5.625 1.00 84.44 91 ILE A C 1
ATOM 734 O O . ILE A 1 91 ? -8.847 -7.372 4.425 1.00 84.44 91 ILE A O 1
ATOM 738 N N . GLU A 1 92 ? -10.022 -7.741 6.315 1.00 84.25 92 GLU A N 1
ATOM 739 C CA . GLU A 1 92 ? -11.317 -7.343 5.773 1.00 84.25 92 GLU A CA 1
ATOM 740 C C . GLU A 1 92 ? -11.468 -5.817 5.836 1.00 84.25 92 GLU A C 1
ATOM 742 O O . GLU A 1 92 ? -11.715 -5.228 6.889 1.00 84.25 92 GLU A O 1
ATOM 747 N N . GLY A 1 93 ? -11.323 -5.167 4.686 1.00 83.12 93 GLY A N 1
ATOM 748 C CA . GLY A 1 93 ? -11.362 -3.720 4.530 1.00 83.12 93 GLY A CA 1
ATOM 749 C C . GLY A 1 93 ? -9.995 -3.148 4.181 1.00 83.12 93 GLY A C 1
ATOM 750 O O . GLY A 1 93 ? -9.182 -3.791 3.518 1.00 83.12 93 GLY A O 1
ATOM 751 N N . ASP A 1 94 ? -9.773 -1.903 4.582 1.00 83.50 94 ASP A N 1
ATOM 752 C CA . ASP A 1 94 ? -8.592 -1.139 4.201 1.00 83.50 94 ASP A CA 1
ATOM 753 C C . ASP A 1 94 ? -7.453 -1.266 5.222 1.00 83.50 94 ASP A C 1
ATOM 755 O O . ASP A 1 94 ? -7.686 -1.281 6.433 1.00 83.50 94 ASP A O 1
ATOM 759 N N . LEU A 1 95 ? -6.209 -1.258 4.737 1.00 87.75 95 LEU A N 1
ATOM 760 C CA . LEU A 1 95 ? -5.016 -1.107 5.569 1.00 87.75 95 LEU A CA 1
ATOM 761 C C . LEU A 1 95 ? -4.417 0.285 5.366 1.00 87.75 95 LEU A C 1
ATOM 763 O O . LEU A 1 95 ? -3.834 0.583 4.321 1.00 87.75 95 LEU A O 1
ATOM 767 N N . PHE A 1 96 ? -4.534 1.137 6.383 1.00 88.00 96 PHE A N 1
ATOM 768 C CA . PHE A 1 96 ? -4.006 2.501 6.363 1.00 88.00 96 PHE A CA 1
ATOM 769 C C . PHE A 1 96 ? -2.834 2.649 7.334 1.00 88.00 96 PHE A C 1
ATOM 771 O O . PHE A 1 96 ? -3.013 2.642 8.551 1.00 88.00 96 PHE A O 1
ATOM 778 N N . VAL A 1 97 ? -1.637 2.844 6.787 1.00 83.56 97 VAL A N 1
ATOM 779 C CA . VAL A 1 97 ? -0.425 3.195 7.530 1.00 83.56 97 VAL A CA 1
ATOM 780 C C . VAL A 1 97 ? -0.147 4.671 7.279 1.00 83.56 97 VAL A C 1
ATOM 782 O O . VAL A 1 97 ? 0.373 5.051 6.231 1.00 83.56 97 VAL A O 1
ATOM 785 N N . VAL A 1 98 ? -0.573 5.524 8.211 1.00 79.31 98 VAL A N 1
ATOM 786 C CA . VAL A 1 98 ? -0.569 6.979 8.016 1.00 79.31 98 VAL A CA 1
ATOM 787 C C . VAL A 1 98 ? 0.017 7.724 9.210 1.00 79.31 98 VAL A C 1
ATOM 789 O O . VAL A 1 98 ? -0.244 7.338 10.351 1.00 79.31 98 VAL A O 1
ATOM 792 N N . PHE A 1 99 ? 0.764 8.803 8.951 1.00 75.38 99 PHE A N 1
ATOM 793 C CA . PHE A 1 99 ? 1.303 9.724 9.967 1.00 75.38 99 PHE A CA 1
ATOM 794 C C . PHE A 1 99 ? 2.024 9.004 11.113 1.00 75.38 99 PHE A C 1
ATOM 796 O O . PHE A 1 99 ? 1.735 9.211 12.298 1.00 75.38 99 PHE A O 1
ATOM 803 N N . THR A 1 100 ? 2.907 8.067 10.771 1.00 74.81 100 THR A N 1
ATOM 804 C CA . THR A 1 100 ? 3.537 7.206 11.772 1.00 74.81 100 THR A CA 1
ATOM 805 C C . THR A 1 100 ? 4.949 6.799 11.393 1.00 74.81 100 THR A C 1
ATOM 807 O O . THR A 1 100 ? 5.324 6.790 10.225 1.00 74.81 100 THR A O 1
ATOM 810 N N . ARG A 1 101 ? 5.722 6.407 12.406 1.00 79.12 101 ARG A N 1
ATOM 811 C CA . ARG A 1 101 ? 6.999 5.726 12.221 1.00 79.12 101 ARG A CA 1
ATOM 812 C C . ARG A 1 101 ? 6.789 4.231 12.437 1.00 79.12 101 ARG A C 1
ATOM 814 O O . ARG A 1 101 ? 6.416 3.833 13.544 1.00 79.12 101 ARG A O 1
ATOM 821 N N . ILE A 1 102 ? 7.006 3.424 11.400 1.00 76.12 102 ILE A N 1
ATOM 822 C CA . ILE A 1 102 ? 6.911 1.962 11.491 1.00 76.12 102 ILE A CA 1
ATOM 823 C C . ILE A 1 102 ? 8.132 1.454 12.283 1.00 76.12 102 ILE A C 1
ATOM 825 O O . ILE A 1 102 ? 9.269 1.734 11.884 1.00 76.12 102 ILE A O 1
ATOM 829 N N . PRO A 1 103 ? 7.935 0.732 13.402 1.00 79.69 103 PRO A N 1
ATOM 830 C CA . PRO A 1 103 ? 9.027 0.074 14.115 1.00 79.69 103 PRO A CA 1
ATOM 831 C C . PRO A 1 103 ? 9.743 -0.941 13.216 1.00 79.69 103 PRO A C 1
ATOM 833 O O . PRO A 1 103 ? 9.113 -1.607 12.401 1.00 79.69 103 PRO A O 1
ATOM 836 N N . ARG A 1 104 ? 11.066 -1.081 13.348 1.00 77.12 104 ARG A N 1
ATOM 837 C CA . ARG A 1 104 ? 11.854 -1.978 12.475 1.00 77.12 104 ARG A CA 1
ATOM 838 C C . ARG A 1 104 ? 11.540 -3.464 12.674 1.00 77.12 104 ARG A C 1
ATOM 840 O O . ARG A 1 104 ? 11.779 -4.256 11.770 1.00 77.12 104 ARG A O 1
ATOM 847 N N . ASP A 1 105 ? 11.037 -3.811 13.848 1.00 76.75 105 ASP A N 1
ATOM 848 C CA . ASP A 1 105 ? 10.594 -5.135 14.277 1.00 76.75 105 ASP A CA 1
ATOM 849 C C . ASP A 1 105 ? 9.105 -5.397 13.992 1.00 76.75 105 ASP A C 1
ATOM 851 O O . ASP A 1 105 ? 8.644 -6.526 14.144 1.00 76.75 105 ASP A O 1
ATOM 855 N N . ALA A 1 106 ? 8.352 -4.388 13.539 1.00 80.25 106 ALA A N 1
ATOM 856 C CA . ALA A 1 106 ? 6.957 -4.568 13.162 1.00 80.25 106 ALA A CA 1
ATOM 857 C C . ALA A 1 106 ? 6.851 -5.352 11.848 1.00 80.25 106 ALA A C 1
ATOM 859 O O . ALA A 1 106 ? 7.385 -4.942 10.816 1.00 80.25 106 ALA A O 1
ATOM 860 N N . SER A 1 107 ? 6.110 -6.459 11.882 1.00 81.94 107 SER A N 1
ATOM 861 C CA . SER A 1 107 ? 5.852 -7.297 10.717 1.00 81.94 107 SER A CA 1
ATOM 862 C C . SER A 1 107 ? 4.491 -7.977 10.821 1.00 81.94 107 SER A C 1
ATOM 864 O O . SER A 1 107 ? 4.074 -8.382 11.902 1.00 81.94 107 SER A O 1
ATOM 866 N N . LEU A 1 108 ? 3.818 -8.140 9.684 1.00 86.50 108 LEU A N 1
ATOM 867 C CA . LEU A 1 108 ? 2.596 -8.923 9.513 1.00 86.50 108 LEU A CA 1
ATOM 868 C C . LEU A 1 108 ? 2.926 -10.126 8.615 1.00 86.50 108 LEU A C 1
ATOM 870 O O . LEU A 1 108 ? 2.571 -10.148 7.433 1.00 86.50 108 LEU A O 1
ATOM 874 N N . PRO A 1 109 ? 3.656 -11.128 9.138 1.00 87.06 109 PRO A N 1
ATOM 875 C CA . PRO A 1 109 ? 4.256 -12.172 8.316 1.00 87.06 109 PRO A CA 1
ATOM 876 C C . PRO A 1 109 ? 3.223 -13.115 7.697 1.00 87.06 109 PRO A C 1
ATOM 878 O O . PRO A 1 109 ? 3.500 -13.727 6.669 1.00 87.06 109 PRO A O 1
ATOM 881 N N . LEU A 1 110 ? 2.040 -13.257 8.297 1.00 86.75 110 LEU A N 1
ATOM 882 C CA . LEU A 1 110 ? 0.998 -14.141 7.773 1.00 86.75 110 LEU A CA 1
ATOM 883 C C . LEU A 1 110 ? 0.049 -13.446 6.799 1.00 86.75 110 LEU A C 1
ATOM 885 O O . LEU A 1 110 ? -0.658 -14.145 6.072 1.00 86.75 110 LEU A O 1
ATOM 889 N N . LEU A 1 111 ? 0.052 -12.112 6.752 1.00 90.56 111 LEU A N 1
ATOM 890 C CA . LEU A 1 111 ? -0.875 -11.341 5.937 1.00 90.56 111 LEU A CA 1
ATOM 891 C C . LEU A 1 111 ? -0.605 -11.576 4.451 1.00 90.56 111 LEU A C 1
ATOM 893 O O . LEU A 1 111 ? 0.482 -11.302 3.942 1.00 90.56 111 LEU A O 1
ATOM 897 N N . ARG A 1 112 ? -1.624 -12.078 3.756 1.00 95.25 112 ARG A N 1
ATOM 898 C CA . ARG A 1 112 ? -1.596 -12.409 2.328 1.00 95.25 112 ARG A CA 1
ATOM 899 C C . ARG A 1 112 ? -2.614 -11.627 1.518 1.00 95.25 112 ARG A C 1
ATOM 901 O O . ARG A 1 112 ? -2.405 -11.456 0.318 1.00 95.25 112 ARG A O 1
ATOM 908 N N . GLU A 1 113 ? -3.676 -11.141 2.151 1.00 95.50 113 GLU A N 1
ATOM 909 C CA . GLU A 1 113 ? -4.791 -10.506 1.457 1.00 95.50 113 GLU A CA 1
ATOM 910 C C . GLU A 1 113 ? -5.306 -9.257 2.178 1.00 95.50 113 GLU A C 1
ATOM 912 O O . GLU A 1 113 ? -5.483 -9.252 3.395 1.00 95.50 113 GLU A O 1
ATOM 917 N N . ILE A 1 114 ? -5.604 -8.218 1.399 1.00 95.25 114 ILE A N 1
ATOM 918 C CA . ILE A 1 114 ? -6.375 -7.045 1.826 1.00 95.25 114 ILE A CA 1
ATOM 919 C C . ILE A 1 114 ? -7.603 -6.950 0.917 1.00 95.25 114 ILE A C 1
ATOM 921 O O . ILE A 1 114 ? -7.468 -6.884 -0.308 1.00 95.25 114 ILE A O 1
ATOM 925 N N . THR A 1 115 ? -8.812 -6.951 1.481 1.00 90.12 115 THR A N 1
ATOM 926 C CA . THR A 1 115 ? -10.033 -6.904 0.654 1.00 90.12 115 THR A CA 1
ATOM 927 C C . THR A 1 115 ? -10.367 -5.491 0.161 1.00 90.12 115 THR A C 1
ATOM 929 O O . THR A 1 115 ? -10.975 -5.328 -0.897 1.00 90.12 115 THR A O 1
ATOM 932 N N . GLY A 1 116 ? -9.939 -4.457 0.882 1.00 93.12 116 GLY A N 1
ATOM 933 C CA . GLY A 1 116 ? -10.068 -3.057 0.492 1.00 93.12 116 GLY A CA 1
ATOM 934 C C . GLY A 1 116 ? -8.833 -2.524 -0.232 1.00 93.12 116 GLY A C 1
ATOM 935 O O . GLY A 1 116 ? -8.332 -3.139 -1.176 1.00 93.12 116 GLY A O 1
ATOM 936 N N . SER A 1 117 ? -8.351 -1.372 0.229 1.00 91.69 117 SER A N 1
ATOM 937 C CA . SER A 1 117 ? -7.199 -0.637 -0.294 1.00 91.69 117 SER A CA 1
ATOM 938 C C . SER A 1 117 ? -6.044 -0.547 0.707 1.00 91.69 117 SER A C 1
ATOM 940 O O . SER A 1 117 ? -6.228 -0.626 1.923 1.00 91.69 117 SER A O 1
ATOM 942 N N . LEU A 1 118 ? -4.836 -0.349 0.183 1.00 96.31 118 LEU A N 1
ATOM 943 C CA . LEU A 1 118 ? -3.623 -0.075 0.944 1.00 96.31 118 LEU A CA 1
ATOM 944 C C . LEU A 1 118 ? -3.231 1.399 0.776 1.00 96.31 118 LEU A C 1
ATOM 946 O O . LEU A 1 118 ? -2.935 1.845 -0.335 1.00 96.31 118 LEU A O 1
ATOM 950 N N . LEU A 1 119 ? -3.174 2.144 1.880 1.00 94.12 119 LEU A N 1
ATOM 951 C CA . LEU A 1 119 ? -2.658 3.516 1.920 1.00 94.12 119 LEU A CA 1
ATOM 952 C C . LEU A 1 119 ? -1.436 3.581 2.832 1.00 94.12 119 LEU A C 1
ATOM 954 O O . LEU A 1 119 ? -1.539 3.311 4.025 1.00 94.12 119 LEU A O 1
ATOM 958 N N . VAL A 1 120 ? -0.307 4.009 2.278 1.00 92.81 120 VAL A N 1
ATOM 959 C CA . VAL A 1 120 ? 0.914 4.337 3.016 1.00 92.81 120 VAL A CA 1
ATOM 960 C C . VAL A 1 120 ? 1.203 5.816 2.787 1.00 92.81 120 VAL A C 1
ATOM 962 O O . VAL A 1 120 ? 1.562 6.213 1.676 1.00 92.81 120 VAL A O 1
ATOM 965 N N . TYR A 1 121 ? 0.985 6.651 3.803 1.00 90.38 121 TYR A N 1
ATOM 966 C CA . TYR A 1 121 ? 1.079 8.105 3.655 1.00 90.38 121 TYR A CA 1
ATOM 967 C C . TYR A 1 121 ? 1.764 8.787 4.832 1.00 90.38 121 TYR A C 1
ATOM 969 O O . TYR A 1 121 ? 1.321 8.636 5.967 1.00 90.38 121 TYR A O 1
ATOM 977 N N . ASP A 1 122 ? 2.785 9.594 4.542 1.00 84.56 122 ASP A N 1
ATOM 978 C CA . ASP A 1 122 ? 3.534 10.341 5.561 1.00 84.56 122 ASP A CA 1
ATOM 979 C C . ASP A 1 122 ? 4.106 9.396 6.630 1.00 84.56 122 ASP A C 1
ATOM 981 O O . ASP A 1 122 ? 3.731 9.407 7.807 1.00 84.56 122 ASP A O 1
ATOM 985 N N . VAL A 1 123 ? 4.930 8.462 6.149 1.00 81.12 123 VAL A N 1
ATOM 986 C CA . VAL A 1 123 ? 5.479 7.361 6.940 1.00 81.12 123 VAL A CA 1
ATOM 987 C C . VAL A 1 123 ? 6.997 7.389 6.910 1.00 81.12 123 VAL A C 1
ATOM 989 O O . VAL A 1 123 ? 7.617 7.468 5.846 1.00 81.12 123 VAL A O 1
ATOM 992 N N . GLU A 1 124 ? 7.574 7.233 8.096 1.00 82.62 124 GLU A N 1
ATOM 993 C CA . GLU A 1 124 ? 9.000 7.012 8.310 1.00 82.62 124 GLU A CA 1
ATOM 994 C C . GLU A 1 124 ? 9.255 5.578 8.794 1.00 82.62 124 GLU A C 1
ATOM 996 O O . GLU A 1 124 ? 8.379 4.941 9.383 1.00 82.62 124 GLU A O 1
ATOM 1001 N N . GLY A 1 125 ? 10.478 5.075 8.631 1.00 83.94 125 GLY A N 1
ATOM 1002 C CA . GLY A 1 125 ? 10.895 3.822 9.263 1.00 83.94 125 GLY A CA 1
ATOM 1003 C C . GLY A 1 125 ? 11.734 2.939 8.344 1.00 83.94 125 GLY A C 1
ATOM 1004 O O . GLY A 1 125 ? 12.879 3.308 8.080 1.00 83.94 125 GLY A O 1
ATOM 1005 N N . PRO A 1 126 ? 11.240 1.752 7.942 1.00 86.56 126 PRO A N 1
ATOM 1006 C CA . PRO A 1 126 ? 12.008 0.813 7.139 1.00 86.56 126 PRO A CA 1
ATOM 1007 C C . PRO A 1 126 ? 12.248 1.351 5.728 1.00 86.56 126 PRO A C 1
ATOM 1009 O O . PRO A 1 126 ? 11.484 2.168 5.218 1.00 86.56 126 PRO A O 1
ATOM 1012 N N . ASP A 1 127 ? 13.298 0.839 5.094 1.00 92.38 127 ASP A N 1
ATOM 1013 C CA . ASP A 1 127 ? 13.624 1.143 3.699 1.00 92.38 127 ASP A CA 1
ATOM 1014 C C . ASP A 1 127 ? 12.641 0.470 2.716 1.00 92.38 127 ASP A C 1
ATOM 1016 O O . ASP A 1 127 ? 12.491 0.932 1.587 1.00 92.38 127 ASP A O 1
ATOM 1020 N N . ASP A 1 128 ? 11.944 -0.588 3.144 1.00 92.88 128 ASP A N 1
ATOM 1021 C CA . ASP A 1 128 ? 11.060 -1.406 2.315 1.00 92.88 128 ASP A CA 1
ATOM 1022 C C . ASP A 1 128 ? 9.787 -1.820 3.067 1.00 92.88 128 ASP A C 1
ATOM 1024 O O . ASP A 1 128 ? 9.832 -2.190 4.245 1.00 92.88 128 ASP A O 1
ATOM 1028 N N . LEU A 1 129 ? 8.640 -1.876 2.373 1.00 93.69 129 LEU A N 1
ATOM 1029 C CA . LEU A 1 129 ? 7.424 -2.444 2.974 1.00 93.69 129 LEU A CA 1
ATOM 1030 C C . LEU A 1 129 ? 7.525 -3.951 3.198 1.00 93.69 129 LEU A C 1
ATOM 1032 O O . LEU A 1 129 ? 6.696 -4.478 3.931 1.00 93.69 129 LEU A O 1
ATOM 1036 N N . SER A 1 130 ? 8.531 -4.645 2.653 1.00 93.31 130 SER A N 1
ATOM 1037 C CA . SER A 1 130 ? 8.752 -6.068 2.943 1.00 93.31 130 SER A CA 1
ATOM 1038 C C . SER A 1 130 ? 8.972 -6.330 4.430 1.00 93.31 130 SER A C 1
ATOM 1040 O O . SER A 1 130 ? 8.688 -7.427 4.895 1.00 93.31 130 SER A O 1
ATOM 1042 N N . ASN A 1 131 ? 9.461 -5.339 5.185 1.00 90.81 131 ASN A N 1
ATOM 1043 C CA . ASN A 1 131 ? 9.570 -5.440 6.638 1.00 90.81 131 ASN A CA 1
ATOM 1044 C C . ASN A 1 131 ? 8.189 -5.630 7.283 1.00 90.81 131 ASN A C 1
ATOM 1046 O O . ASN A 1 131 ? 8.018 -6.504 8.130 1.00 90.81 131 ASN A O 1
ATOM 1050 N N . LEU A 1 132 ? 7.194 -4.863 6.827 1.00 89.75 132 LEU A N 1
ATOM 1051 C CA . LEU A 1 132 ? 5.842 -4.883 7.377 1.00 89.75 132 LEU A CA 1
ATOM 1052 C C . LEU A 1 132 ? 4.938 -5.936 6.716 1.00 89.75 132 LEU A C 1
ATOM 1054 O O . LEU A 1 132 ? 4.166 -6.589 7.403 1.00 89.75 132 LEU A O 1
ATOM 1058 N N . LEU A 1 133 ? 5.009 -6.094 5.394 1.00 94.38 133 LEU A N 1
ATOM 1059 C CA . LEU A 1 133 ? 4.070 -6.853 4.559 1.00 94.38 133 LEU A CA 1
ATOM 1060 C C . LEU A 1 133 ? 4.804 -7.859 3.648 1.00 94.38 133 LEU A C 1
ATOM 1062 O O . LEU A 1 133 ? 4.639 -7.812 2.426 1.00 94.38 133 LEU A O 1
ATOM 1066 N N . PRO A 1 134 ? 5.623 -8.778 4.194 1.00 94.31 134 PRO A N 1
ATOM 1067 C CA . PRO A 1 134 ? 6.503 -9.631 3.385 1.00 94.31 134 PRO A CA 1
ATOM 1068 C C . PRO A 1 134 ? 5.749 -10.572 2.430 1.00 94.31 134 PRO A C 1
ATOM 1070 O O . PRO A 1 134 ? 6.246 -10.896 1.350 1.00 94.31 134 PRO A O 1
ATOM 1073 N N . ASN A 1 135 ? 4.544 -11.005 2.813 1.00 95.62 135 ASN A N 1
ATOM 1074 C CA . ASN A 1 135 ? 3.784 -12.050 2.119 1.00 95.62 135 ASN A CA 1
ATOM 1075 C C . ASN A 1 135 ? 2.470 -11.554 1.495 1.00 95.62 135 ASN A C 1
ATOM 1077 O O . ASN A 1 135 ? 1.683 -12.365 0.998 1.00 95.62 135 ASN A O 1
ATOM 1081 N N . LEU A 1 136 ? 2.237 -10.236 1.468 1.00 96.75 136 LEU A N 1
ATOM 1082 C CA . LEU A 1 136 ? 1.036 -9.669 0.859 1.00 96.75 136 LEU A CA 1
ATOM 1083 C C . LEU A 1 136 ? 1.003 -10.015 -0.635 1.00 96.75 136 LEU A C 1
ATOM 1085 O O . LEU A 1 136 ? 1.888 -9.619 -1.389 1.00 96.75 136 LEU A O 1
ATOM 1089 N N . THR A 1 137 ? -0.018 -10.765 -1.044 1.00 96.75 137 THR A N 1
ATOM 1090 C CA . THR A 1 137 ? -0.126 -11.365 -2.381 1.00 96.75 137 THR A CA 1
ATOM 1091 C C . THR A 1 137 ? -1.285 -10.782 -3.186 1.00 96.75 137 THR A C 1
ATOM 1093 O O . THR A 1 137 ? -1.168 -10.616 -4.405 1.00 96.75 137 THR A O 1
ATOM 1096 N N . LEU A 1 138 ? -2.389 -10.449 -2.514 1.00 96.62 138 LEU A N 1
ATOM 1097 C CA . LEU A 1 138 ? -3.645 -10.042 -3.136 1.00 96.62 138 LEU A CA 1
ATOM 1098 C C . LEU A 1 138 ? -4.201 -8.764 -2.501 1.00 96.62 138 LEU A C 1
ATOM 1100 O O . LEU A 1 138 ? -4.326 -8.665 -1.281 1.00 96.62 138 LEU A O 1
ATOM 1104 N N . ILE A 1 139 ? -4.608 -7.819 -3.345 1.00 97.50 139 ILE A N 1
ATOM 1105 C CA . ILE A 1 139 ? -5.436 -6.676 -2.952 1.00 97.50 139 ILE A CA 1
ATOM 1106 C C . ILE A 1 139 ? -6.696 -6.697 -3.814 1.00 97.50 139 ILE A C 1
ATOM 1108 O O . ILE A 1 139 ? -6.616 -6.649 -5.042 1.00 97.50 139 ILE A O 1
ATOM 1112 N N . ARG A 1 140 ? -7.877 -6.800 -3.200 1.00 95.38 140 ARG A N 1
ATOM 1113 C CA . ARG A 1 140 ? -9.121 -6.901 -3.982 1.00 95.38 140 ARG A CA 1
ATOM 1114 C C . ARG A 1 140 ? -9.636 -5.552 -4.471 1.00 95.38 140 ARG A C 1
ATOM 1116 O O . ARG A 1 140 ? -10.254 -5.509 -5.529 1.00 95.38 140 ARG A O 1
ATOM 1123 N N . GLY A 1 141 ? -9.390 -4.466 -3.739 1.00 92.75 141 GLY A N 1
ATOM 1124 C CA . GLY A 1 141 ? -9.851 -3.136 -4.139 1.00 92.75 141 GLY A CA 1
ATOM 1125 C C . GLY A 1 141 ? -11.374 -2.971 -4.094 1.00 92.75 141 GLY A C 1
ATOM 1126 O O . GLY A 1 141 ? -11.924 -2.218 -4.891 1.00 92.75 141 GLY A O 1
ATOM 1127 N N . GLN A 1 142 ? -12.071 -3.661 -3.178 1.00 88.81 142 GLN A N 1
ATOM 1128 C CA . GLN A 1 142 ? -13.522 -3.473 -2.976 1.00 88.81 142 GLN A CA 1
ATOM 1129 C C . GLN A 1 142 ? -13.859 -2.037 -2.542 1.00 88.81 142 GLN A C 1
ATOM 1131 O O . GLN A 1 142 ? -14.941 -1.516 -2.815 1.00 88.81 142 GLN A O 1
ATOM 1136 N N . THR A 1 143 ? -12.910 -1.401 -1.862 1.00 86.50 143 THR A N 1
ATOM 1137 C CA . THR A 1 143 ? -12.880 0.015 -1.507 1.00 86.50 143 THR A CA 1
ATOM 1138 C C . THR A 1 143 ? -11.626 0.633 -2.112 1.00 86.50 143 THR A C 1
ATOM 1140 O O . THR A 1 143 ? -10.587 -0.019 -2.202 1.00 86.50 143 THR A O 1
ATOM 1143 N N . LEU A 1 144 ? -11.725 1.889 -2.557 1.00 88.38 144 LEU A N 1
ATOM 1144 C CA . LEU A 1 144 ? -10.652 2.594 -3.259 1.00 88.38 144 LEU A CA 1
ATOM 1145 C C . LEU A 1 144 ? -10.403 3.966 -2.631 1.00 88.38 144 LEU A C 1
ATOM 1147 O O . LEU A 1 144 ? -11.341 4.703 -2.319 1.00 88.38 144 LEU A O 1
ATOM 1151 N N . VAL A 1 145 ? -9.137 4.362 -2.545 1.00 84.38 145 VAL A N 1
ATOM 1152 C CA . VAL A 1 145 ? -8.723 5.703 -2.123 1.00 84.38 145 VAL A CA 1
ATOM 1153 C C . VAL A 1 145 ? -8.492 6.545 -3.373 1.00 84.38 145 VAL A C 1
ATOM 1155 O O . VAL A 1 145 ? -7.535 6.334 -4.112 1.00 84.38 145 VAL A O 1
ATOM 1158 N N . PHE A 1 146 ? -9.395 7.492 -3.641 1.00 86.25 146 PHE A N 1
ATOM 1159 C CA . PHE A 1 146 ? -9.378 8.335 -4.850 1.00 86.25 146 PHE A CA 1
ATOM 1160 C C . PHE A 1 146 ? -9.336 7.544 -6.175 1.00 86.25 146 PHE A C 1
ATOM 1162 O O . PHE A 1 146 ? -8.730 8.001 -7.142 1.00 86.25 146 PHE A O 1
ATOM 1169 N N . GLY A 1 147 ? -9.954 6.358 -6.218 1.00 88.25 147 GLY A N 1
ATOM 1170 C CA . GLY A 1 147 ? -9.938 5.462 -7.387 1.00 88.25 147 GLY A CA 1
ATOM 1171 C C . GLY A 1 147 ? -8.728 4.519 -7.464 1.00 88.25 147 GLY A C 1
ATOM 1172 O O . GLY A 1 147 ? -8.581 3.790 -8.443 1.00 88.25 147 GLY A O 1
ATOM 1173 N N . TYR A 1 148 ? -7.872 4.502 -6.439 1.00 92.56 148 TYR A N 1
ATOM 1174 C CA . TYR A 1 148 ? -6.682 3.657 -6.371 1.00 92.56 148 TYR A CA 1
ATOM 1175 C C . TYR A 1 148 ? -6.811 2.612 -5.258 1.00 92.56 148 TYR A C 1
ATOM 1177 O O . TYR A 1 148 ? -7.277 2.921 -4.160 1.00 92.56 148 TYR A O 1
ATOM 1185 N N . ALA A 1 149 ? -6.374 1.385 -5.533 1.00 95.00 149 ALA A N 1
ATOM 1186 C CA . ALA A 1 149 ? -6.292 0.313 -4.543 1.00 95.00 149 ALA A CA 1
ATOM 1187 C C . ALA A 1 149 ? -4.983 0.350 -3.754 1.00 95.00 149 ALA A C 1
ATOM 1189 O O . ALA A 1 149 ? -4.934 -0.132 -2.627 1.00 95.00 149 ALA A O 1
ATOM 1190 N N . VAL A 1 150 ? -3.934 0.944 -4.327 1.00 96.88 150 VAL A N 1
ATOM 1191 C CA . VAL A 1 150 ? -2.655 1.161 -3.648 1.00 96.88 150 VAL A CA 1
ATOM 1192 C C . VAL A 1 150 ? -2.259 2.620 -3.783 1.00 96.88 150 VAL A C 1
ATOM 1194 O O . VAL A 1 150 ? -2.161 3.142 -4.895 1.00 96.88 150 VAL A O 1
ATOM 1197 N N . VAL A 1 151 ? -1.998 3.272 -2.654 1.00 96.12 151 VAL A N 1
ATOM 1198 C CA . VAL A 1 151 ? -1.483 4.640 -2.602 1.00 96.12 151 VAL A CA 1
ATOM 1199 C C . VAL A 1 151 ? -0.256 4.684 -1.698 1.00 96.12 151 VAL A C 1
ATOM 1201 O O . VAL A 1 151 ? -0.363 4.410 -0.508 1.00 96.12 151 VAL A O 1
ATOM 1204 N N . ILE A 1 152 ? 0.901 5.061 -2.247 1.00 96.75 152 ILE A N 1
ATOM 1205 C CA . ILE A 1 152 ? 2.150 5.258 -1.493 1.00 96.75 152 ILE A CA 1
ATOM 1206 C C . ILE A 1 152 ? 2.620 6.689 -1.713 1.00 96.75 152 ILE A C 1
ATOM 1208 O O . ILE A 1 152 ? 2.971 7.075 -2.833 1.00 96.75 152 ILE A O 1
ATOM 1212 N N . LYS A 1 153 ? 2.609 7.507 -0.663 1.00 94.88 153 LYS A N 1
ATOM 1213 C CA . LYS A 1 153 ? 2.888 8.933 -0.805 1.00 94.88 153 LYS A CA 1
ATOM 1214 C C . LYS A 1 153 ? 3.675 9.517 0.359 1.00 94.88 153 LYS A C 1
ATOM 1216 O O . LYS A 1 153 ? 3.358 9.244 1.510 1.00 94.88 153 LYS A O 1
ATOM 1221 N N . SER A 1 154 ? 4.627 10.401 0.058 1.00 93.62 154 SER A N 1
ATOM 1222 C CA . SER A 1 154 ? 5.407 11.126 1.073 1.00 93.62 154 SER A CA 1
ATOM 1223 C C . SER A 1 154 ? 6.052 10.192 2.107 1.00 93.62 154 SER A C 1
ATOM 1225 O O . SER A 1 154 ? 5.890 10.386 3.303 1.00 93.62 154 SER A O 1
ATOM 1227 N N . THR A 1 155 ? 6.736 9.141 1.657 1.00 93.44 155 THR A N 1
ATOM 1228 C CA . THR A 1 155 ? 7.410 8.171 2.538 1.00 93.44 155 THR A CA 1
ATOM 1229 C C . THR A 1 155 ? 8.932 8.279 2.452 1.00 93.44 155 THR A C 1
ATOM 1231 O O . THR A 1 155 ? 9.471 8.789 1.465 1.00 93.44 155 THR A O 1
ATOM 1234 N N . SER A 1 156 ? 9.627 7.742 3.460 1.00 93.00 156 SER A N 1
ATOM 1235 C CA . SER A 1 156 ? 11.088 7.554 3.452 1.00 93.00 156 SER A CA 1
ATOM 1236 C C . SER A 1 156 ? 11.539 6.216 2.838 1.00 93.00 156 SER A C 1
ATOM 1238 O O . SER A 1 156 ? 12.667 5.787 3.071 1.00 93.00 156 SER A O 1
ATOM 1240 N N . LEU A 1 157 ? 10.657 5.515 2.115 1.00 93.94 157 LEU A N 1
ATOM 1241 C CA . LEU A 1 157 ? 10.956 4.209 1.523 1.00 93.94 157 LEU A CA 1
ATOM 1242 C C . LEU A 1 157 ? 12.008 4.332 0.410 1.00 93.94 157 LEU A C 1
ATOM 1244 O O . LEU A 1 157 ? 11.969 5.265 -0.397 1.00 93.94 157 LEU A O 1
ATOM 1248 N N . LYS A 1 158 ? 12.905 3.345 0.332 1.00 93.50 158 LYS A N 1
ATOM 1249 C CA . LYS A 1 158 ? 13.896 3.182 -0.740 1.00 93.50 158 LYS A CA 1
ATOM 1250 C C . LYS A 1 158 ? 13.415 2.252 -1.843 1.00 93.50 158 LYS A C 1
ATOM 1252 O O . LYS A 1 158 ? 13.680 2.527 -3.008 1.00 93.50 158 LYS A O 1
ATOM 1257 N N . ASN A 1 159 ? 12.664 1.202 -1.516 1.00 93.62 159 ASN A N 1
ATOM 1258 C CA . ASN A 1 159 ? 11.914 0.428 -2.507 1.00 93.62 159 ASN A CA 1
ATOM 1259 C C . ASN A 1 159 ? 10.504 0.112 -1.987 1.00 93.62 159 ASN A C 1
ATOM 1261 O O . ASN A 1 159 ? 10.187 0.287 -0.810 1.00 93.62 159 ASN A O 1
ATOM 1265 N N . ILE A 1 160 ? 9.609 -0.296 -2.892 1.00 94.62 160 ILE A N 1
ATOM 1266 C CA . ILE A 1 160 ? 8.215 -0.583 -2.519 1.00 94.62 160 ILE A CA 1
ATOM 1267 C C . ILE A 1 160 ? 8.146 -1.814 -1.614 1.00 94.62 160 ILE A C 1
ATOM 1269 O O . ILE A 1 160 ? 7.313 -1.851 -0.721 1.00 94.62 160 ILE A O 1
ATOM 1273 N N . GLY A 1 161 ? 9.000 -2.818 -1.824 1.00 93.19 161 GLY A N 1
ATOM 1274 C CA . GLY A 1 161 ? 9.108 -3.980 -0.936 1.00 93.19 161 GLY A CA 1
ATOM 1275 C C . GLY A 1 161 ? 7.957 -4.993 -1.001 1.00 93.19 161 GLY A C 1
ATOM 1276 O O . GLY A 1 161 ? 7.970 -5.978 -0.272 1.00 93.19 161 GLY A O 1
ATOM 1277 N N . LEU A 1 162 ? 6.960 -4.809 -1.870 1.00 95.69 162 LEU A N 1
ATOM 1278 C CA . LEU A 1 162 ? 5.816 -5.725 -2.000 1.00 95.69 162 LEU A CA 1
ATOM 1279 C C . LEU A 1 162 ? 6.120 -6.899 -2.948 1.00 95.69 162 LEU A C 1
ATOM 1281 O O . LEU A 1 162 ? 5.379 -7.171 -3.886 1.00 95.69 162 LEU A O 1
ATOM 1285 N N . PHE A 1 163 ? 7.223 -7.610 -2.700 1.00 94.50 163 PHE A N 1
ATOM 1286 C CA . PHE A 1 163 ? 7.767 -8.638 -3.604 1.00 94.50 163 PHE A CA 1
ATOM 1287 C C . PHE A 1 163 ? 6.808 -9.808 -3.879 1.00 94.50 163 PHE A C 1
ATOM 1289 O O . PHE A 1 163 ? 6.882 -10.452 -4.929 1.00 94.50 163 PHE A O 1
ATOM 1296 N N . SER A 1 164 ? 5.915 -10.097 -2.933 1.00 95.75 164 SER A N 1
ATOM 1297 C CA . SER A 1 164 ? 4.931 -11.182 -3.018 1.00 95.75 164 SER A CA 1
ATOM 1298 C C . SER A 1 164 ? 3.634 -10.766 -3.710 1.00 95.75 164 SER A C 1
ATOM 1300 O O . SER A 1 164 ? 2.813 -11.630 -4.003 1.00 95.75 164 SER A O 1
ATOM 1302 N N . LEU A 1 165 ? 3.450 -9.480 -4.030 1.00 96.44 165 LEU A N 1
ATOM 1303 C CA . LEU A 1 165 ? 2.226 -8.992 -4.655 1.00 96.44 165 LEU A CA 1
ATOM 1304 C C . LEU A 1 165 ? 2.093 -9.577 -6.066 1.00 96.44 165 LEU A C 1
ATOM 1306 O O . LEU A 1 165 ? 3.024 -9.513 -6.873 1.00 96.44 165 LEU A O 1
ATOM 1310 N N . ARG A 1 166 ? 0.942 -10.187 -6.354 1.00 94.25 166 ARG A N 1
ATOM 1311 C CA . ARG A 1 166 ? 0.648 -10.832 -7.646 1.00 94.25 166 ARG A CA 1
ATOM 1312 C C . ARG A 1 166 ? -0.584 -10.262 -8.318 1.00 94.25 166 ARG A C 1
ATOM 1314 O O . ARG A 1 166 ? -0.630 -10.219 -9.543 1.00 94.25 166 ARG A O 1
ATOM 1321 N N . VAL A 1 167 ? -1.589 -9.869 -7.537 1.00 94.50 167 VAL A N 1
ATOM 1322 C CA . VAL A 1 167 ? -2.890 -9.471 -8.077 1.00 94.50 167 VAL A CA 1
ATOM 1323 C C . VAL A 1 167 ? -3.438 -8.257 -7.339 1.00 94.50 167 VAL A C 1
ATOM 1325 O O . VAL A 1 167 ? -3.560 -8.259 -6.114 1.00 94.50 167 VAL A O 1
ATOM 1328 N N . ILE A 1 168 ? -3.839 -7.253 -8.115 1.00 94.88 168 ILE A N 1
ATOM 1329 C CA . ILE A 1 168 ? -4.764 -6.200 -7.697 1.00 94.88 168 ILE A CA 1
ATOM 1330 C C . ILE A 1 168 ? -6.025 -6.357 -8.549 1.00 94.88 168 ILE A C 1
ATOM 1332 O O . ILE A 1 168 ? -5.957 -6.210 -9.769 1.00 94.88 168 ILE A O 1
ATOM 1336 N N . GLN A 1 169 ? -7.157 -6.711 -7.934 1.00 93.12 169 GLN A N 1
ATOM 1337 C CA . GLN A 1 169 ? -8.365 -7.055 -8.701 1.00 93.12 169 GLN A CA 1
ATOM 1338 C C . GLN A 1 169 ? -9.085 -5.823 -9.250 1.00 93.12 169 GLN A C 1
ATOM 1340 O O . GLN A 1 169 ? -9.579 -5.858 -10.373 1.00 93.12 169 GLN A O 1
ATOM 1345 N N . GLN A 1 170 ? -9.166 -4.743 -8.473 1.00 91.06 170 GLN A N 1
ATOM 1346 C CA . GLN A 1 170 ? -9.862 -3.513 -8.853 1.00 91.06 170 GLN A CA 1
ATOM 1347 C C . GLN A 1 170 ? -9.059 -2.286 -8.436 1.00 91.06 170 GLN A C 1
ATOM 1349 O O . GLN A 1 170 ? -8.450 -2.289 -7.370 1.00 91.06 170 GLN A O 1
ATOM 1354 N N . GLY A 1 171 ? -9.110 -1.229 -9.249 1.00 91.19 171 GLY A N 1
ATOM 1355 C CA . GLY A 1 171 ? -8.514 0.074 -8.949 1.00 91.19 171 GLY A CA 1
ATOM 1356 C C . GLY A 1 171 ? -7.062 0.239 -9.401 1.00 91.19 171 GLY A C 1
ATOM 1357 O O . GLY A 1 171 ? -6.350 -0.719 -9.686 1.00 91.19 171 GLY A O 1
ATOM 1358 N N . GLY A 1 172 ? -6.619 1.497 -9.474 1.00 92.19 172 GLY A N 1
ATOM 1359 C CA . GLY A 1 172 ? -5.268 1.842 -9.920 1.00 92.19 172 GLY A CA 1
ATOM 1360 C C . GLY A 1 172 ? -4.208 1.811 -8.816 1.00 92.19 172 GLY A C 1
ATOM 1361 O O . GLY A 1 172 ? -4.489 1.577 -7.639 1.00 92.19 172 GLY A O 1
ATOM 1362 N N . ILE A 1 173 ? -2.980 2.169 -9.193 1.00 95.00 173 ILE A N 1
ATOM 1363 C CA . ILE A 1 173 ? -1.862 2.395 -8.266 1.00 95.00 173 ILE A CA 1
ATOM 1364 C C . ILE A 1 173 ? -1.432 3.858 -8.341 1.00 95.00 173 ILE A C 1
ATOM 1366 O O . ILE A 1 173 ? -1.228 4.392 -9.431 1.00 95.00 173 ILE A O 1
ATOM 1370 N N . ARG A 1 174 ? -1.251 4.512 -7.194 1.00 94.94 174 ARG A N 1
ATOM 1371 C CA . ARG A 1 174 ? -0.707 5.870 -7.118 1.00 94.94 174 ARG A CA 1
ATOM 1372 C C . ARG A 1 174 ? 0.523 5.921 -6.229 1.00 94.94 174 ARG A C 1
ATOM 1374 O O . ARG A 1 174 ? 0.447 5.632 -5.042 1.00 94.94 174 ARG A O 1
ATOM 1381 N N . ILE A 1 175 ? 1.637 6.372 -6.790 1.00 96.12 175 ILE A N 1
ATOM 1382 C CA . ILE A 1 175 ? 2.904 6.524 -6.076 1.00 96.12 175 ILE A CA 1
ATOM 1383 C C . ILE A 1 175 ? 3.399 7.948 -6.295 1.00 96.12 175 ILE A C 1
ATOM 1385 O O . ILE A 1 175 ? 3.733 8.339 -7.413 1.00 96.12 175 ILE A O 1
ATOM 1389 N N . ASP A 1 176 ? 3.401 8.758 -5.245 1.00 93.88 176 ASP A N 1
ATOM 1390 C CA . ASP A 1 176 ? 3.548 10.209 -5.372 1.00 93.88 176 ASP A CA 1
ATOM 1391 C C . ASP A 1 176 ? 4.503 10.768 -4.314 1.00 93.88 176 ASP A C 1
ATOM 1393 O O . ASP A 1 176 ? 4.347 10.481 -3.133 1.00 93.88 176 ASP A O 1
ATOM 1397 N N . ASN A 1 177 ? 5.453 11.613 -4.706 1.00 94.06 177 ASN A N 1
ATOM 1398 C CA . ASN A 1 177 ? 6.291 12.368 -3.774 1.00 94.06 177 ASN A CA 1
ATOM 1399 C C . ASN A 1 177 ? 7.099 11.487 -2.794 1.00 94.06 177 ASN A C 1
ATOM 1401 O O . ASN A 1 177 ? 7.103 11.756 -1.597 1.00 94.06 177 ASN A O 1
ATOM 1405 N N . ASN A 1 178 ? 7.770 10.435 -3.277 1.00 95.06 178 ASN A N 1
ATOM 1406 C CA . ASN A 1 178 ? 8.692 9.606 -2.485 1.00 95.06 178 ASN A CA 1
ATOM 1407 C C . ASN A 1 178 ? 10.132 9.786 -3.013 1.00 95.06 178 ASN A C 1
ATOM 1409 O O . ASN A 1 178 ? 10.550 9.077 -3.936 1.00 95.06 178 ASN A O 1
ATOM 1413 N N . PRO A 1 179 ? 10.908 10.753 -2.486 1.00 93.19 179 PRO A N 1
ATOM 1414 C CA . PRO A 1 179 ? 12.183 11.168 -3.079 1.00 93.19 179 PRO A CA 1
ATOM 1415 C C . PRO A 1 179 ? 13.258 10.076 -3.140 1.00 93.19 179 PRO A C 1
ATOM 1417 O O . PRO A 1 179 ? 14.074 10.090 -4.060 1.00 93.19 179 PRO A O 1
ATOM 1420 N N . GLN A 1 180 ? 13.251 9.144 -2.182 1.00 93.69 180 GLN A N 1
ATOM 1421 C CA . GLN A 1 180 ? 14.241 8.064 -2.059 1.00 93.69 180 GLN A CA 1
ATOM 1422 C C . GLN A 1 180 ? 13.803 6.757 -2.736 1.00 93.69 180 GLN A C 1
ATOM 1424 O O . GLN A 1 180 ? 14.595 5.823 -2.815 1.00 93.69 180 GLN A O 1
ATOM 1429 N N . LEU A 1 181 ? 12.565 6.694 -3.237 1.00 93.81 181 LEU A N 1
ATOM 1430 C CA . LEU A 1 181 ? 11.963 5.466 -3.740 1.00 93.81 181 LEU A CA 1
ATOM 1431 C C . LEU A 1 181 ? 12.447 5.140 -5.161 1.00 93.81 181 LEU A C 1
ATOM 1433 O O . LEU A 1 181 ? 12.101 5.835 -6.119 1.00 93.81 181 LEU A O 1
ATOM 1437 N N . CYS A 1 182 ? 13.202 4.054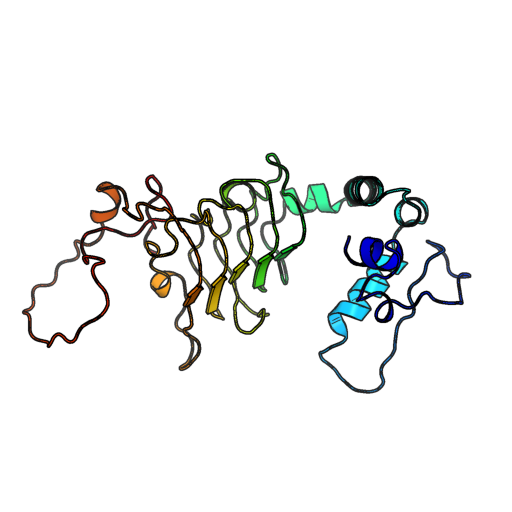 -5.293 1.00 92.94 182 CYS A N 1
ATOM 1438 C CA . CYS A 1 182 ? 13.744 3.523 -6.538 1.00 92.94 182 CYS A CA 1
ATOM 1439 C C . CYS A 1 182 ? 12.921 2.339 -7.078 1.00 92.94 182 CYS A C 1
ATOM 1441 O O . CYS A 1 182 ? 12.016 1.833 -6.415 1.00 92.94 182 CYS A O 1
ATOM 1443 N N . TYR A 1 183 ? 13.222 1.910 -8.310 1.00 92.06 183 TYR A N 1
ATOM 1444 C CA . TYR A 1 183 ? 12.680 0.709 -8.977 1.00 92.06 183 TYR A CA 1
ATOM 1445 C C . TYR A 1 183 ? 11.165 0.713 -9.243 1.00 92.06 183 TYR A C 1
ATOM 1447 O O . TYR A 1 183 ? 10.614 -0.212 -9.826 1.00 92.06 183 TYR A O 1
ATOM 1455 N N . VAL A 1 184 ? 10.461 1.803 -8.929 1.00 91.19 184 VAL A N 1
ATOM 1456 C CA . VAL A 1 184 ? 9.019 1.940 -9.207 1.00 91.19 184 VAL A CA 1
ATOM 1457 C C . VAL A 1 184 ? 8.690 1.754 -10.696 1.00 91.19 184 VAL A C 1
ATOM 1459 O O . VAL A 1 184 ? 7.606 1.288 -11.045 1.00 91.19 184 VAL A O 1
ATOM 1462 N N . ARG A 1 185 ? 9.626 2.141 -11.573 1.00 87.44 185 ARG A N 1
ATOM 1463 C CA . ARG A 1 185 ? 9.491 2.065 -13.036 1.00 87.44 185 ARG A CA 1
ATOM 1464 C C . ARG A 1 185 ? 9.961 0.739 -13.639 1.00 87.44 185 ARG A C 1
ATOM 1466 O O . ARG A 1 185 ? 9.656 0.496 -14.797 1.00 87.44 185 ARG A O 1
ATOM 1473 N N . THR A 1 186 ? 10.698 -0.082 -12.890 1.00 90.38 186 THR A N 1
ATOM 1474 C CA . THR A 1 186 ? 11.181 -1.393 -13.359 1.00 90.38 186 THR A CA 1
ATOM 1475 C C . THR A 1 186 ? 10.171 -2.510 -13.104 1.00 90.38 186 THR A C 1
ATOM 1477 O O . THR A 1 186 ? 10.329 -3.613 -13.620 1.00 90.38 186 THR A O 1
ATOM 1480 N N . ILE A 1 187 ? 9.129 -2.233 -12.319 1.00 91.19 187 ILE A N 1
ATOM 1481 C CA . ILE A 1 187 ? 8.020 -3.149 -12.054 1.00 91.19 187 ILE A CA 1
ATOM 1482 C C . ILE A 1 187 ? 7.020 -3.061 -13.210 1.00 91.19 187 ILE A C 1
ATOM 1484 O O . ILE A 1 187 ? 6.513 -1.980 -13.521 1.00 91.19 187 ILE A O 1
ATOM 1488 N N . ASP A 1 188 ? 6.691 -4.202 -13.807 1.00 90.75 188 ASP A N 1
ATOM 1489 C CA . ASP A 1 188 ? 5.562 -4.320 -14.719 1.00 90.75 188 ASP A CA 1
ATOM 1490 C C . ASP A 1 188 ? 4.257 -4.393 -13.919 1.00 90.75 188 ASP A C 1
ATOM 1492 O O . ASP A 1 188 ? 3.867 -5.422 -13.363 1.00 90.75 188 ASP A O 1
ATOM 1496 N N . TRP A 1 189 ? 3.570 -3.261 -13.828 1.00 90.69 189 TRP A N 1
ATOM 1497 C CA . TRP A 1 189 ? 2.290 -3.165 -13.134 1.00 90.69 189 TRP A CA 1
ATOM 1498 C C . TRP A 1 189 ? 1.140 -3.798 -13.919 1.00 90.69 189 TRP A C 1
ATOM 1500 O O . TRP A 1 189 ? 0.137 -4.169 -13.308 1.00 90.69 189 TRP A O 1
ATOM 1510 N N . ASN A 1 190 ? 1.275 -3.964 -15.240 1.00 87.38 190 ASN A N 1
ATOM 1511 C CA . ASN A 1 190 ? 0.217 -4.525 -16.080 1.00 87.38 190 ASN A CA 1
ATOM 1512 C C . ASN A 1 190 ? 0.003 -6.008 -15.781 1.00 87.38 190 ASN A C 1
ATOM 1514 O O . ASN A 1 190 ? -1.127 -6.484 -15.823 1.00 87.38 190 ASN A O 1
ATOM 1518 N N . VAL A 1 191 ? 1.062 -6.735 -15.411 1.00 89.00 191 VAL A N 1
ATOM 1519 C CA . VAL A 1 191 ? 0.919 -8.133 -14.983 1.00 89.00 191 VAL A CA 1
ATOM 1520 C C . VAL A 1 191 ? 0.339 -8.263 -13.577 1.00 89.00 191 VAL A C 1
ATOM 1522 O O . VAL A 1 191 ? -0.152 -9.336 -13.251 1.00 89.00 191 VAL A O 1
ATOM 1525 N N . ILE A 1 192 ? 0.345 -7.214 -12.746 1.00 92.00 192 ILE A N 1
ATOM 1526 C CA . ILE A 1 192 ? -0.215 -7.243 -11.380 1.00 92.00 192 ILE A CA 1
ATOM 1527 C C . ILE A 1 192 ? -1.684 -6.814 -11.380 1.00 92.00 192 ILE A C 1
ATOM 1529 O O . ILE A 1 192 ? -2.521 -7.446 -10.730 1.00 92.00 192 ILE A O 1
ATOM 1533 N N . LEU A 1 193 ? -2.010 -5.753 -12.115 1.00 91.44 193 LEU A N 1
ATOM 1534 C CA . LEU A 1 193 ? -3.379 -5.280 -12.280 1.00 91.44 193 LEU A CA 1
ATOM 1535 C C . LEU A 1 193 ? -4.184 -6.322 -13.070 1.00 91.44 193 LEU A C 1
ATOM 1537 O O . LEU A 1 193 ? -3.781 -6.758 -14.145 1.00 91.44 193 LEU A O 1
ATOM 1541 N N . GLN A 1 194 ? -5.310 -6.774 -12.522 1.00 86.12 194 GLN A N 1
ATOM 1542 C CA . GLN A 1 194 ? -6.255 -7.602 -13.270 1.00 86.12 194 GLN A CA 1
ATOM 1543 C C . GLN A 1 194 ? -6.997 -6.730 -14.291 1.00 86.12 194 GLN A C 1
ATOM 1545 O O . GLN A 1 194 ? -7.195 -5.546 -14.027 1.00 86.12 194 GLN A O 1
ATOM 1550 N N . ASP A 1 195 ? -7.388 -7.309 -15.432 1.00 67.25 195 ASP A N 1
ATOM 1551 C CA . ASP A 1 195 ? -8.039 -6.616 -16.551 1.00 67.25 195 ASP A CA 1
ATOM 1552 C C . ASP A 1 195 ? -9.199 -5.731 -16.059 1.00 67.25 195 ASP A C 1
ATOM 1554 O O . ASP A 1 195 ? -10.239 -6.212 -15.598 1.00 67.25 195 ASP A O 1
ATOM 1558 N N . GLN A 1 196 ? -8.959 -4.419 -16.051 1.00 64.31 196 GLN A N 1
ATOM 1559 C CA . GLN A 1 196 ? -9.907 -3.433 -15.553 1.00 64.31 196 GLN A CA 1
ATOM 1560 C C . GLN A 1 196 ? -10.866 -3.120 -16.699 1.00 64.31 196 GLN A C 1
ATOM 1562 O O . GLN A 1 196 ? -10.436 -2.667 -17.759 1.00 64.31 196 GLN A O 1
ATOM 1567 N N . SER A 1 197 ? -12.167 -3.327 -16.478 1.00 55.25 197 SER A N 1
ATOM 1568 C CA . SER A 1 197 ? -13.219 -2.903 -17.415 1.00 55.25 197 SER A CA 1
ATOM 1569 C C . SER A 1 197 ? -12.925 -1.484 -17.932 1.00 55.25 197 SER A C 1
ATOM 1571 O O . SER A 1 197 ? -12.590 -0.602 -17.138 1.00 55.25 197 SER A O 1
ATOM 1573 N N . ALA A 1 198 ? -12.998 -1.299 -19.255 1.00 46.41 198 ALA A N 1
ATOM 1574 C CA . ALA A 1 198 ? -12.530 -0.131 -20.007 1.00 46.41 198 ALA A CA 1
ATOM 1575 C C . ALA A 1 198 ? -12.612 1.208 -19.238 1.00 46.41 198 ALA A C 1
ATOM 1577 O O . ALA A 1 198 ? -13.693 1.764 -19.053 1.00 46.41 198 ALA A O 1
ATOM 1578 N N . GLY A 1 199 ? -11.453 1.738 -18.821 1.00 53.97 199 GLY A N 1
ATOM 1579 C CA . GLY A 1 199 ? -11.322 3.113 -18.314 1.00 53.97 199 GLY A CA 1
ATOM 1580 C C . GLY A 1 199 ? -10.543 3.309 -17.009 1.00 53.97 199 GLY A C 1
ATOM 1581 O O . GLY A 1 199 ? -10.278 4.456 -16.656 1.00 53.97 199 GLY A O 1
ATOM 1582 N N . VAL A 1 200 ? -10.137 2.247 -16.300 1.00 58.69 200 VAL A N 1
ATOM 1583 C CA . VAL A 1 200 ? -9.456 2.364 -14.988 1.00 58.69 200 VAL A CA 1
ATOM 1584 C C . VAL A 1 200 ? -8.033 1.793 -15.012 1.00 58.69 200 VAL A C 1
ATOM 1586 O O . VAL A 1 200 ? -7.625 1.071 -14.113 1.00 58.69 200 VAL A O 1
ATOM 1589 N N . SER A 1 201 ? -7.230 2.146 -16.017 1.00 59.84 201 SER A N 1
ATOM 1590 C CA . SER A 1 201 ? -5.773 1.964 -15.931 1.00 59.84 201 SER A CA 1
ATOM 1591 C C . SER A 1 201 ? -5.101 3.310 -15.735 1.00 59.84 201 SER A C 1
ATOM 1593 O O . SER A 1 201 ? -4.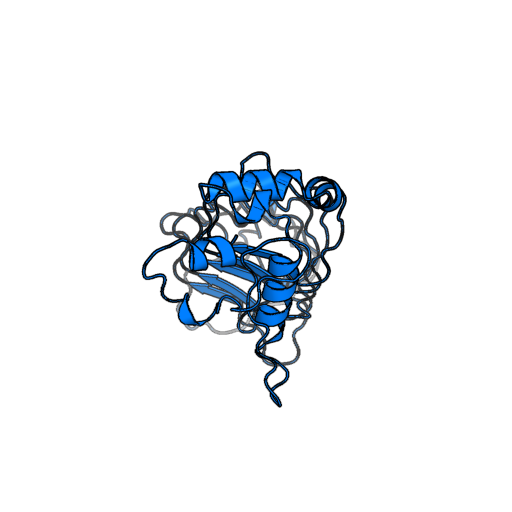746 3.995 -16.690 1.00 59.84 201 SER A O 1
ATOM 1595 N N . SER A 1 202 ? -4.894 3.699 -14.479 1.00 76.69 202 SER A N 1
ATOM 1596 C CA . SER A 1 202 ? -3.947 4.768 -14.178 1.00 76.69 202 SER A CA 1
ATOM 1597 C C . SER A 1 202 ? -3.001 4.312 -13.083 1.00 76.69 202 SER A C 1
ATOM 1599 O O . SER A 1 202 ? -3.214 4.580 -11.903 1.00 76.69 202 SER A O 1
ATOM 1601 N N . VAL A 1 203 ? -1.938 3.615 -13.476 1.00 90.75 203 VAL A N 1
ATOM 1602 C CA . VAL A 1 203 ? -0.715 3.629 -12.676 1.00 90.75 203 VAL A CA 1
ATOM 1603 C C . VAL A 1 203 ? -0.173 5.051 -12.760 1.00 90.75 203 VAL A C 1
ATOM 1605 O O . VAL A 1 203 ? 0.215 5.521 -13.828 1.00 90.75 203 VAL A O 1
ATOM 1608 N N . LYS A 1 204 ? -0.203 5.777 -11.644 1.00 92.06 204 LYS A N 1
ATOM 1609 C CA . LYS A 1 204 ? 0.218 7.174 -11.573 1.00 92.06 204 LYS A CA 1
ATOM 1610 C C . LYS A 1 204 ? 1.437 7.303 -10.676 1.00 92.06 204 LYS A C 1
ATOM 1612 O O . LYS A 1 204 ? 1.316 7.272 -9.455 1.00 92.06 204 LYS A O 1
ATOM 1617 N N . ILE A 1 205 ? 2.600 7.492 -11.294 1.00 92.00 205 ILE A N 1
ATOM 1618 C CA . ILE A 1 205 ? 3.889 7.632 -10.608 1.00 92.00 205 ILE A CA 1
ATOM 1619 C C . ILE A 1 205 ? 4.400 9.061 -10.809 1.00 92.00 205 ILE A C 1
ATOM 1621 O O . ILE A 1 205 ? 4.709 9.461 -11.929 1.00 92.00 205 ILE A O 1
ATOM 1625 N N . VAL A 1 206 ? 4.479 9.850 -9.736 1.00 89.69 206 VAL A N 1
ATOM 1626 C CA . VAL A 1 206 ? 4.791 11.289 -9.793 1.00 89.69 206 VAL A CA 1
ATOM 1627 C C . VAL A 1 206 ? 5.840 11.654 -8.741 1.00 89.69 206 VAL A C 1
ATOM 1629 O O . VAL A 1 206 ? 5.675 11.318 -7.578 1.00 89.69 206 VAL A O 1
ATOM 1632 N N . LYS A 1 207 ? 6.905 12.373 -9.128 1.00 88.06 207 LYS A N 1
ATOM 1633 C CA . LYS A 1 207 ? 7.935 12.902 -8.202 1.00 88.06 207 LYS A CA 1
ATOM 1634 C C . LYS A 1 207 ? 8.535 11.832 -7.263 1.00 88.06 207 LYS A C 1
ATOM 1636 O O . LYS A 1 207 ? 8.452 11.956 -6.046 1.00 88.06 207 LYS A O 1
ATOM 1641 N N . ASN A 1 208 ? 9.138 10.781 -7.820 1.00 89.12 208 ASN A N 1
ATOM 1642 C CA . ASN A 1 208 ? 9.815 9.730 -7.046 1.00 89.12 208 ASN A CA 1
ATOM 1643 C C . ASN A 1 208 ? 11.257 9.534 -7.526 1.00 89.12 208 ASN A C 1
ATOM 1645 O O . ASN A 1 208 ? 11.542 9.831 -8.687 1.00 89.12 208 ASN A O 1
ATOM 1649 N N . GLY A 1 209 ? 12.115 8.996 -6.656 1.00 83.62 209 GLY A N 1
ATOM 1650 C CA . GLY A 1 209 ? 13.432 8.471 -7.026 1.00 83.62 209 GLY A CA 1
ATOM 1651 C C . GLY A 1 209 ? 14.376 9.504 -7.635 1.00 83.62 209 GLY A C 1
ATOM 1652 O O . GLY A 1 209 ? 14.805 9.349 -8.776 1.00 83.62 209 GLY A O 1
ATOM 1653 N N . LEU A 1 210 ? 14.695 10.562 -6.882 1.00 75.12 210 LEU A N 1
ATOM 1654 C CA . LEU A 1 210 ? 15.527 11.677 -7.360 1.00 75.12 210 LEU A CA 1
ATOM 1655 C C . LEU A 1 210 ? 16.945 11.244 -7.783 1.00 75.12 210 LEU A C 1
ATOM 1657 O O . LEU A 1 210 ? 17.556 11.920 -8.605 1.00 75.12 210 LEU A O 1
ATOM 1661 N N . MET A 1 211 ? 17.457 10.133 -7.241 1.00 71.94 211 MET A N 1
ATOM 1662 C CA . MET A 1 211 ? 18.778 9.559 -7.532 1.00 71.94 211 MET A CA 1
ATOM 1663 C C . MET A 1 211 ? 18.681 8.026 -7.479 1.00 71.94 211 MET A C 1
ATOM 1665 O O . MET A 1 211 ? 18.872 7.434 -6.419 1.00 71.94 211 MET A O 1
ATOM 1669 N N . CYS A 1 212 ? 18.341 7.375 -8.596 1.00 82.75 212 CYS A N 1
ATOM 1670 C CA . CYS A 1 212 ? 18.153 5.922 -8.650 1.00 82.75 212 CYS A CA 1
ATOM 1671 C C . CYS A 1 212 ? 18.761 5.326 -9.927 1.00 82.75 212 CYS A C 1
ATOM 1673 O O . CYS A 1 212 ? 18.481 5.850 -11.006 1.00 82.75 212 CYS A O 1
ATOM 1675 N N . PRO A 1 213 ? 19.515 4.212 -9.843 1.00 76.12 213 PRO A N 1
ATOM 1676 C CA . PRO A 1 213 ? 20.025 3.526 -11.030 1.00 76.12 213 PRO A CA 1
ATOM 1677 C C . PRO A 1 213 ? 18.888 2.919 -11.867 1.00 76.12 213 PRO A C 1
ATOM 1679 O O . PRO A 1 213 ? 18.968 2.929 -13.087 1.00 76.12 213 PRO A O 1
ATOM 1682 N N . ASN A 1 214 ? 17.800 2.459 -11.225 1.00 81.12 214 ASN A N 1
ATOM 1683 C CA . ASN A 1 214 ? 16.631 1.837 -11.874 1.00 81.12 214 ASN A CA 1
ATOM 1684 C C . ASN A 1 214 ? 17.009 0.763 -12.913 1.00 81.12 214 ASN A C 1
ATOM 1686 O O . ASN A 1 214 ? 16.334 0.610 -13.926 1.00 81.12 214 ASN A O 1
ATOM 1690 N N . THR A 1 215 ? 18.082 0.023 -12.644 1.00 86.00 215 THR A N 1
ATOM 1691 C CA . THR A 1 215 ? 18.565 -1.082 -13.473 1.00 86.00 215 THR A CA 1
ATOM 1692 C C . THR A 1 215 ? 18.414 -2.370 -12.680 1.00 86.00 215 THR A C 1
ATOM 1694 O O . THR A 1 215 ? 18.853 -2.444 -11.530 1.00 86.00 215 THR A O 1
ATOM 1697 N N . CYS A 1 216 ? 17.767 -3.369 -13.268 1.00 87.19 216 CYS A N 1
ATOM 1698 C CA . CYS A 1 216 ? 17.638 -4.682 -12.652 1.00 87.19 216 CYS A CA 1
ATOM 1699 C C . CYS A 1 216 ? 18.934 -5.491 -12.792 1.00 87.19 216 CYS A C 1
ATOM 1701 O O . CYS A 1 216 ? 19.762 -5.207 -13.657 1.00 87.19 216 CYS A O 1
ATOM 1703 N N . SER A 1 217 ? 19.109 -6.513 -11.945 1.00 87.31 217 SER A N 1
ATOM 1704 C CA . SER A 1 217 ? 20.158 -7.517 -12.166 1.00 87.31 217 SER A CA 1
ATOM 1705 C C . SER A 1 217 ? 19.970 -8.178 -13.534 1.00 87.31 217 SER A C 1
ATOM 1707 O O . SER A 1 217 ? 18.835 -8.423 -13.957 1.00 87.31 217 SER A O 1
ATOM 1709 N N . SER A 1 218 ? 21.077 -8.542 -14.186 1.00 82.06 218 SER A N 1
ATOM 1710 C CA . SER A 1 218 ? 21.072 -9.311 -15.436 1.00 82.06 218 SER A CA 1
ATOM 1711 C C . SER A 1 218 ? 20.243 -10.593 -15.330 1.00 82.06 218 SER A C 1
ATOM 1713 O O . SER A 1 218 ? 19.625 -11.008 -16.310 1.00 82.06 218 SER A O 1
ATOM 1715 N N . ASP A 1 219 ? 20.154 -11.168 -14.130 1.00 81.38 219 ASP A N 1
ATOM 1716 C CA . ASP A 1 219 ? 19.405 -12.396 -13.847 1.00 81.38 219 ASP A CA 1
ATOM 1717 C C . ASP A 1 219 ? 17.891 -12.244 -14.064 1.00 81.38 219 ASP A C 1
ATOM 1719 O O . ASP A 1 219 ? 17.200 -13.226 -14.339 1.00 81.38 219 ASP A O 1
ATOM 1723 N N . CYS A 1 220 ? 17.354 -11.020 -13.989 1.00 79.38 220 CYS A N 1
ATOM 1724 C CA . CYS A 1 220 ? 15.928 -10.766 -14.210 1.00 79.38 220 CYS A CA 1
ATOM 1725 C C . CYS A 1 220 ? 15.527 -10.832 -15.695 1.00 79.38 220 CYS A C 1
ATOM 1727 O O . CYS A 1 220 ? 14.338 -10.820 -16.012 1.00 79.38 220 CYS A O 1
ATOM 1729 N N . SER A 1 221 ? 16.501 -10.927 -16.603 1.00 67.12 221 SER A N 1
ATOM 1730 C CA . SER A 1 221 ? 16.309 -10.858 -18.060 1.00 67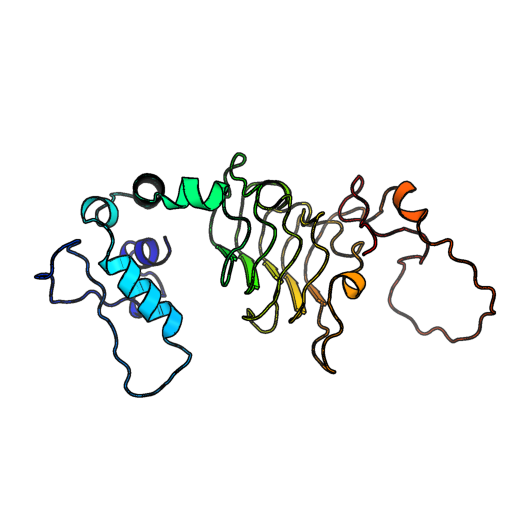.12 221 SER A CA 1
ATOM 1731 C C . SER A 1 221 ? 16.031 -12.224 -18.709 1.00 67.12 221 SER A C 1
ATOM 1733 O O . SER A 1 221 ? 15.830 -12.308 -19.917 1.00 67.12 221 SER A O 1
ATOM 1735 N N . VAL A 1 222 ? 16.021 -13.317 -17.933 1.00 55.91 222 VAL A N 1
ATOM 1736 C CA . VAL A 1 222 ? 16.053 -14.699 -18.465 1.00 55.91 222 VAL A CA 1
ATOM 1737 C C . VAL A 1 222 ? 14.654 -15.324 -18.661 1.00 55.91 222 VAL A C 1
ATOM 1739 O O . VAL A 1 222 ? 14.533 -16.428 -19.183 1.00 55.91 222 VAL A O 1
ATOM 1742 N N . ALA A 1 223 ? 13.562 -14.627 -18.327 1.00 45.31 223 ALA A N 1
ATOM 1743 C CA . ALA A 1 223 ? 12.209 -15.207 -18.343 1.00 45.31 223 ALA A CA 1
ATOM 1744 C C . ALA A 1 223 ? 11.380 -14.979 -19.632 1.00 45.31 223 ALA A C 1
ATOM 1746 O O . ALA A 1 223 ? 10.186 -15.265 -19.632 1.00 45.31 223 ALA A O 1
ATOM 1747 N N . SER A 1 224 ? 11.964 -14.488 -20.735 1.00 43.19 224 SER A N 1
ATOM 1748 C CA . SER A 1 224 ? 11.231 -14.201 -21.989 1.00 43.19 224 SER A CA 1
ATOM 1749 C C . SER A 1 224 ? 11.548 -15.139 -23.164 1.00 43.19 224 SER A C 1
ATOM 1751 O O . SER A 1 224 ? 11.360 -14.769 -24.320 1.00 43.19 224 SER A O 1
ATOM 1753 N N . GLN A 1 225 ? 11.980 -16.379 -22.917 1.00 39.16 225 GLN A N 1
ATOM 1754 C CA . GLN A 1 225 ? 11.996 -17.397 -23.975 1.00 39.16 225 GLN A CA 1
ATOM 1755 C C . GLN A 1 225 ? 10.716 -18.236 -23.941 1.00 39.16 225 GLN A C 1
ATOM 1757 O O . GLN A 1 225 ? 10.681 -19.330 -23.388 1.00 39.16 225 GLN A O 1
ATOM 1762 N N . SER A 1 226 ? 9.670 -17.737 -24.604 1.00 36.53 226 SER A N 1
ATOM 1763 C CA . SER A 1 226 ? 8.704 -18.623 -25.253 1.00 36.53 226 SER A CA 1
ATOM 1764 C C . SER A 1 226 ? 8.715 -18.361 -26.760 1.00 36.53 226 SER A C 1
ATOM 1766 O O . SER A 1 226 ? 8.571 -17.245 -27.249 1.00 36.53 226 SER A O 1
ATOM 1768 N N . THR A 1 227 ? 9.012 -19.440 -27.471 1.00 40.44 227 THR A N 1
ATOM 1769 C CA . THR A 1 227 ? 8.949 -19.683 -28.912 1.00 40.44 227 THR A CA 1
ATOM 1770 C C . THR A 1 227 ? 7.896 -18.869 -29.673 1.00 40.44 227 THR A C 1
ATOM 1772 O O . THR A 1 227 ? 6.702 -19.032 -29.440 1.00 40.44 227 THR A O 1
ATOM 1775 N N . GLY A 1 228 ? 8.323 -18.087 -30.669 1.00 30.69 228 GLY A N 1
ATOM 1776 C CA . GLY A 1 228 ? 7.395 -17.416 -31.583 1.00 30.69 228 GLY A CA 1
ATOM 1777 C C . GLY A 1 228 ? 8.065 -16.410 -32.512 1.00 30.69 228 GLY A C 1
ATOM 1778 O O . GLY A 1 228 ? 8.095 -15.218 -32.244 1.00 30.69 228 GLY A O 1
ATOM 1779 N N . ARG A 1 229 ? 8.609 -16.900 -33.625 1.00 41.06 229 ARG A N 1
ATOM 1780 C CA . ARG A 1 229 ? 9.029 -16.106 -34.790 1.00 41.06 229 ARG A CA 1
ATOM 1781 C C . ARG A 1 229 ? 7.833 -15.264 -35.275 1.00 41.06 229 ARG A C 1
ATOM 1783 O O . ARG A 1 229 ? 6.798 -15.870 -35.518 1.00 41.06 229 ARG A O 1
ATOM 1790 N N . LEU A 1 230 ? 7.986 -13.945 -35.465 1.00 36.91 230 LEU A N 1
ATOM 1791 C CA . LEU A 1 230 ? 7.465 -13.166 -36.611 1.00 36.91 230 LEU A CA 1
ATOM 1792 C C . LEU A 1 230 ? 7.832 -11.664 -36.519 1.00 36.91 230 LEU A C 1
ATOM 1794 O O . LEU A 1 230 ? 7.457 -10.952 -35.598 1.00 36.91 230 LEU A O 1
ATOM 1798 N N . SER A 1 231 ? 8.612 -11.265 -37.524 1.00 36.66 231 SER A N 1
ATOM 1799 C CA . SER A 1 231 ? 8.744 -10.003 -38.265 1.00 36.66 231 SER A CA 1
ATOM 1800 C C . SER A 1 231 ? 8.241 -8.662 -37.704 1.00 36.66 231 SER A C 1
ATOM 1802 O O . SER A 1 231 ? 7.069 -8.463 -37.407 1.00 36.66 231 SER A O 1
ATOM 1804 N N . ALA A 1 232 ? 9.157 -7.692 -37.756 1.00 42.47 232 ALA A N 1
ATOM 1805 C CA . ALA A 1 232 ? 8.954 -6.251 -37.631 1.00 42.47 232 ALA A CA 1
ATOM 1806 C C . ALA A 1 232 ? 7.952 -5.669 -38.645 1.00 42.47 232 ALA A C 1
ATOM 1808 O O . ALA A 1 232 ? 8.017 -6.065 -39.801 1.00 42.47 232 ALA A O 1
ATOM 1809 N N . VAL A 1 233 ? 7.147 -4.673 -38.230 1.00 34.78 233 VAL A N 1
ATOM 1810 C CA . VAL A 1 233 ? 6.905 -3.349 -38.871 1.00 34.78 233 VAL A CA 1
ATOM 1811 C C . VAL A 1 233 ? 6.144 -2.469 -37.854 1.00 34.78 233 VAL A C 1
ATOM 1813 O O . VAL A 1 233 ? 5.127 -2.916 -37.334 1.00 34.78 233 VAL A O 1
ATOM 1816 N N . GLY A 1 234 ? 6.564 -1.213 -37.608 1.00 32.75 234 GLY A N 1
ATOM 1817 C CA . GLY A 1 234 ? 5.660 -0.219 -36.995 1.00 32.75 234 GLY A CA 1
ATOM 1818 C C . GLY A 1 234 ? 6.255 0.977 -36.232 1.00 32.75 234 GLY A C 1
ATOM 1819 O O . GLY A 1 234 ? 6.183 1.005 -35.015 1.00 32.75 234 GLY A O 1
ATOM 1820 N N . ILE A 1 235 ? 6.765 1.974 -36.967 1.00 30.50 235 ILE A N 1
ATOM 1821 C CA . ILE A 1 235 ? 6.586 3.436 -36.768 1.00 30.50 235 ILE A CA 1
ATOM 1822 C C . ILE A 1 235 ? 6.907 4.038 -35.376 1.00 30.50 235 ILE A C 1
ATOM 1824 O O . ILE A 1 235 ? 6.113 4.001 -34.441 1.00 30.50 235 ILE A O 1
ATOM 1828 N N . TRP A 1 236 ? 8.052 4.727 -35.298 1.00 35.53 236 TRP A N 1
ATOM 1829 C CA . TRP A 1 236 ? 8.465 5.586 -34.181 1.00 35.53 236 TRP A CA 1
ATOM 1830 C C . TRP A 1 236 ? 7.866 7.000 -34.253 1.00 35.53 236 TRP A C 1
ATOM 1832 O O . TRP A 1 236 ? 7.854 7.638 -35.305 1.00 35.53 236 TRP A O 1
ATOM 1842 N N . SER A 1 237 ? 7.480 7.537 -33.092 1.00 33.28 237 SER A N 1
ATOM 1843 C CA . SER A 1 237 ? 7.466 8.975 -32.783 1.00 33.28 237 SER A CA 1
ATOM 1844 C C . SER A 1 237 ? 7.730 9.186 -31.278 1.00 33.28 237 SER A C 1
ATOM 1846 O O . SER A 1 237 ? 7.380 8.316 -30.482 1.00 33.28 237 SER A O 1
ATOM 1848 N N . PRO A 1 238 ? 8.414 10.273 -30.866 1.00 51.94 238 PRO A N 1
ATOM 1849 C CA . PRO A 1 238 ? 9.392 10.202 -29.778 1.00 51.94 238 PRO A CA 1
ATOM 1850 C C . PRO A 1 238 ? 8.931 10.890 -28.483 1.00 51.94 238 PRO A C 1
ATOM 1852 O O . PRO A 1 238 ? 8.386 11.988 -28.546 1.00 51.94 238 PRO A O 1
ATOM 1855 N N . SER A 1 239 ? 9.210 10.274 -27.319 1.00 34.53 239 SER A N 1
ATOM 1856 C CA . SER A 1 239 ? 9.635 10.903 -26.036 1.00 34.53 239 SER A CA 1
ATOM 1857 C C . SER A 1 239 ? 9.550 9.927 -24.844 1.00 34.53 239 SER A C 1
ATOM 1859 O O . SER A 1 239 ? 8.861 10.192 -23.866 1.00 34.53 239 SER A O 1
ATOM 1861 N N . LEU A 1 240 ? 10.267 8.801 -24.904 1.00 40.44 240 LEU A N 1
ATOM 1862 C CA . LEU A 1 240 ? 10.582 7.930 -23.760 1.00 40.44 240 LEU A CA 1
ATOM 1863 C C . LEU A 1 240 ? 11.937 7.261 -24.050 1.00 40.44 240 LEU A C 1
ATOM 1865 O O . LEU A 1 240 ? 11.983 6.134 -24.522 1.00 40.44 240 LEU A O 1
ATOM 1869 N N . ARG A 1 241 ? 13.042 7.985 -23.836 1.00 40.28 241 ARG A N 1
ATOM 1870 C CA . ARG A 1 241 ? 14.376 7.366 -23.761 1.00 40.28 241 ARG A CA 1
ATOM 1871 C C . ARG A 1 241 ? 14.524 6.758 -22.367 1.00 40.28 241 ARG A C 1
ATOM 1873 O O . ARG A 1 241 ? 14.287 7.475 -21.399 1.00 40.28 241 ARG A O 1
ATOM 1880 N N . ASP A 1 242 ? 14.898 5.516 -22.126 1.00 38.72 242 ASP A N 1
ATOM 1881 C CA . ASP A 1 242 ? 15.007 4.298 -22.921 1.00 38.72 242 ASP A CA 1
ATOM 1882 C C . ASP A 1 242 ? 14.811 3.203 -21.856 1.00 38.72 242 ASP A C 1
ATOM 1884 O O . ASP A 1 242 ? 15.630 3.092 -20.946 1.00 38.72 242 ASP A O 1
ATOM 1888 N N . ILE A 1 243 ? 13.698 2.467 -21.873 1.00 44.88 243 ILE A N 1
ATOM 1889 C CA . ILE A 1 243 ? 13.621 1.175 -21.174 1.00 44.88 243 ILE A CA 1
ATOM 1890 C C . ILE A 1 243 ? 13.669 0.162 -22.302 1.00 44.88 243 ILE A C 1
ATOM 1892 O O . ILE A 1 243 ? 12.686 -0.013 -23.026 1.00 44.88 243 ILE A O 1
ATOM 1896 N N . SER A 1 244 ? 14.849 -0.413 -22.522 1.00 37.84 244 SER A N 1
ATOM 1897 C CA . SER A 1 244 ? 15.003 -1.473 -23.506 1.00 37.84 244 SER A CA 1
ATOM 1898 C C . SER A 1 244 ? 14.132 -2.661 -23.072 1.00 37.84 244 SER A C 1
ATOM 1900 O O . SER A 1 244 ? 14.114 -2.990 -21.884 1.00 37.84 244 SER A O 1
ATOM 1902 N N . PRO A 1 245 ? 13.444 -3.362 -23.993 1.00 44.78 245 PRO A N 1
ATOM 1903 C CA . PRO A 1 245 ? 12.683 -4.583 -23.690 1.00 44.78 245 PRO A CA 1
ATOM 1904 C C . PRO A 1 245 ? 13.518 -5.726 -23.076 1.00 44.78 245 PRO A C 1
ATOM 1906 O O . PRO A 1 245 ? 12.990 -6.800 -22.805 1.00 44.78 245 PRO A O 1
ATOM 1909 N N . THR A 1 246 ? 14.827 -5.522 -22.908 1.00 47.06 246 THR A N 1
ATOM 1910 C CA . THR A 1 246 ? 15.825 -6.504 -22.480 1.00 47.06 246 THR A CA 1
ATOM 1911 C C . THR A 1 246 ? 16.184 -6.450 -20.998 1.00 47.06 246 THR A C 1
ATOM 1913 O O . THR A 1 246 ? 16.855 -7.366 -20.541 1.00 47.06 246 THR A O 1
ATOM 1916 N N . ASP A 1 247 ? 15.762 -5.432 -20.240 1.00 60.84 247 ASP A N 1
ATOM 1917 C CA . ASP A 1 247 ? 16.354 -5.164 -18.913 1.00 60.84 247 ASP A CA 1
ATOM 1918 C C . ASP A 1 247 ? 15.641 -5.863 -17.741 1.00 60.84 247 ASP A C 1
ATOM 1920 O O . ASP A 1 247 ? 15.970 -5.633 -16.578 1.00 60.84 247 ASP A O 1
ATOM 1924 N N . GLY A 1 248 ? 14.692 -6.756 -18.037 1.00 74.38 248 GLY A N 1
ATOM 1925 C CA . GLY A 1 248 ? 13.952 -7.519 -17.033 1.00 74.38 248 GLY A CA 1
ATOM 1926 C C . GLY A 1 248 ? 13.064 -6.651 -16.132 1.00 74.38 248 GLY A C 1
ATOM 1927 O O . GLY A 1 248 ? 13.079 -5.421 -16.171 1.00 74.38 248 GLY A O 1
ATOM 1928 N N . HIS A 1 249 ? 12.255 -7.308 -15.301 1.00 89.31 249 HIS A N 1
ATOM 1929 C CA . HIS A 1 249 ? 11.406 -6.628 -14.325 1.00 89.31 249 HIS A CA 1
ATOM 1930 C C . HIS A 1 249 ? 11.862 -6.943 -12.907 1.00 89.31 249 HIS A C 1
ATOM 1932 O O . HIS A 1 249 ? 12.143 -8.096 -12.569 1.00 89.31 249 HIS A O 1
ATOM 1938 N N . CYS A 1 250 ? 11.941 -5.923 -12.056 1.00 92.38 250 CYS A N 1
ATOM 1939 C CA . CYS A 1 250 ? 12.423 -6.078 -10.689 1.00 92.38 250 CYS A CA 1
ATOM 1940 C C . CYS A 1 250 ? 11.804 -5.070 -9.728 1.00 92.38 250 CYS A C 1
ATOM 1942 O O . CYS A 1 250 ? 11.485 -3.939 -10.089 1.00 92.38 250 CYS A O 1
ATOM 1944 N N . TRP A 1 251 ? 11.683 -5.500 -8.476 1.00 93.44 251 TRP A N 1
ATOM 1945 C CA . TRP A 1 251 ? 11.268 -4.681 -7.343 1.00 93.44 251 TRP A CA 1
ATOM 1946 C C . TRP A 1 251 ? 12.443 -3.957 -6.672 1.00 93.44 251 TRP A C 1
ATOM 1948 O O . TRP A 1 251 ? 12.236 -2.963 -5.980 1.00 93.44 251 TRP A O 1
ATOM 1958 N N . SER A 1 252 ? 13.658 -4.485 -6.838 1.00 91.81 252 SER A N 1
ATOM 1959 C CA . SER A 1 252 ? 14.938 -3.889 -6.439 1.00 91.81 252 SER A CA 1
ATOM 1960 C C . SER A 1 252 ? 16.080 -4.578 -7.195 1.00 91.81 252 SER A C 1
ATOM 1962 O O . SER A 1 252 ? 15.851 -5.595 -7.853 1.00 91.81 252 SER A O 1
ATOM 1964 N N . VAL A 1 253 ? 17.318 -4.084 -7.066 1.00 87.62 253 VAL A N 1
ATOM 1965 C CA . VAL A 1 253 ? 18.505 -4.658 -7.741 1.00 87.62 253 VAL A CA 1
ATOM 1966 C C . VAL A 1 253 ? 18.630 -6.178 -7.577 1.00 87.62 253 VAL A C 1
ATOM 1968 O O . VAL A 1 253 ? 18.952 -6.870 -8.535 1.00 87.62 253 VAL A O 1
ATOM 1971 N N . ASN A 1 254 ? 18.300 -6.708 -6.394 1.00 86.00 254 ASN A N 1
ATOM 1972 C CA . ASN A 1 254 ? 18.461 -8.127 -6.056 1.00 86.00 254 ASN A CA 1
ATOM 1973 C C . ASN A 1 254 ? 17.130 -8.898 -6.012 1.00 86.00 254 ASN A C 1
ATOM 1975 O O . ASN A 1 254 ? 17.091 -10.037 -5.542 1.00 86.00 254 ASN A O 1
ATOM 1979 N N . LYS A 1 255 ? 16.012 -8.279 -6.412 1.00 91.44 255 LYS A N 1
ATOM 1980 C CA . LYS A 1 255 ? 14.679 -8.894 -6.350 1.00 91.44 255 LYS A CA 1
ATOM 1981 C C . LYS A 1 255 ? 13.957 -8.735 -7.677 1.00 91.44 255 LYS A C 1
ATOM 1983 O O . LYS A 1 255 ? 13.292 -7.727 -7.911 1.00 91.44 255 LYS A O 1
ATOM 1988 N N . CYS A 1 256 ? 14.044 -9.763 -8.514 1.00 91.88 256 CYS A N 1
ATOM 1989 C CA . CYS A 1 256 ? 13.275 -9.840 -9.750 1.00 91.88 256 CYS A CA 1
ATOM 1990 C C . CYS A 1 256 ? 11.772 -9.943 -9.466 1.00 91.88 256 CYS A C 1
ATOM 1992 O O . CYS A 1 256 ? 11.337 -10.491 -8.450 1.00 91.88 256 CYS A O 1
ATOM 1994 N N . GLN A 1 257 ? 10.972 -9.412 -10.380 1.00 91.38 257 GLN A N 1
ATOM 1995 C CA . GLN A 1 257 ? 9.538 -9.617 -10.399 1.00 91.38 257 GLN A CA 1
ATOM 1996 C C . GLN A 1 257 ? 9.263 -10.993 -11.005 1.00 91.38 257 GLN A C 1
ATOM 1998 O O . GLN A 1 257 ? 9.642 -11.273 -12.137 1.00 91.38 257 GLN A O 1
ATOM 2003 N N . SER A 1 258 ? 8.615 -11.868 -10.245 1.00 83.00 258 SER A N 1
ATOM 2004 C CA . SER A 1 258 ? 8.162 -13.162 -10.755 1.00 83.00 258 SER A CA 1
ATOM 2005 C C . SER A 1 258 ? 6.952 -12.987 -11.675 1.00 83.00 258 SER A C 1
ATOM 2007 O O . SER A 1 258 ? 6.058 -12.198 -11.351 1.00 83.00 258 SER A O 1
ATOM 2009 N N . SER A 1 259 ? 6.872 -13.775 -12.747 1.00 64.44 259 SER A N 1
ATOM 2010 C CA . SER A 1 259 ? 5.633 -13.935 -13.514 1.00 64.44 259 SER A CA 1
ATOM 2011 C C . SER A 1 259 ? 4.532 -14.583 -12.660 1.00 64.44 259 SER A C 1
ATOM 2013 O O . SER A 1 259 ? 4.822 -15.240 -11.655 1.00 64.44 259 SER A O 1
ATOM 2015 N N . LYS A 1 260 ? 3.274 -14.327 -13.039 1.00 57.59 260 LYS A N 1
ATOM 2016 C CA . LYS A 1 260 ? 2.075 -14.935 -12.441 1.00 57.59 260 LYS A CA 1
ATOM 2017 C C . LYS A 1 260 ? 2.086 -16.456 -12.549 1.00 57.59 260 LYS A C 1
ATOM 2019 O O . LYS A 1 260 ? 2.609 -16.961 -13.567 1.00 57.59 260 LYS A O 1
#

Foldseek 3Di:
DVVLCLCPDPPRPCVVVWAFDPDQPDPFARRATDDPPDPDDPDPCPVVNVVRVVLRHDHNCLSPQPDPVRNVVVCCVVDPVVVVQLVDQEAEEEAAQEPEEDEQQAASANHAEYAAAYHAYQYEYDQECCSHYVRHAEYARPDADVQARYEHENYQHQFHNNQNYQEHEGGEYHYEQHANYELPVLADCVRHYDDYDPDGYDNHHYNYHVDYPNAAAQVQQPPPDDDDDDDDDDDDDDDDPDDDPRRHGARDRPGGRDGD